Protein AF-A0A969AT00-F1 (afdb_monomer)

pLDDT: mean 73.04, std 20.75, range [24.62, 97.0]

Sequence (231 aa):
MTYHLTIRQVGPICLFNLTWGRGRRLTAELPYLPQLETLYHQWQKAYLSFYRQELRGRVGAAGQVTSPAVDRHSRLVEAEARLLSEFHRWLRDGKLLDIRQVLGQAPQGEAPAILLSCNPLFLARLPWETWELKAGGGHCPMARVANAIREEVPPTPTSRRGKPRVLLVLGDNTGLDFKGDRQAFDALRSFVQIEDVGWEPGKDAPCPQTGDLWGDRRPPGLGHSLFCRTQ

Solvent-accessible surface area (backbone atoms only — not comparable to full-atom values): 14764 Å² total; per-residue (Å²): 108,62,37,38,38,39,37,37,59,60,88,65,30,31,39,38,39,39,37,38,81,94,79,46,72,50,76,33,72,40,76,56,63,73,66,56,58,55,35,48,53,50,24,52,51,32,48,52,58,49,45,64,78,76,72,58,94,64,83,82,86,76,90,78,80,83,68,76,87,65,61,50,65,60,51,27,54,52,30,43,52,53,35,50,54,54,51,52,55,63,68,64,40,75,67,44,47,67,61,34,50,59,67,39,65,51,58,91,90,50,80,42,42,34,40,36,30,36,40,55,68,70,64,59,68,54,75,67,82,74,58,86,41,28,94,85,75,56,86,64,54,66,46,82,43,80,81,65,77,88,67,76,69,71,81,68,82,76,73,92,68,79,62,58,76,48,85,57,84,67,75,80,66,84,90,53,86,57,64,65,58,50,54,60,50,59,73,41,51,88,63,31,47,77,56,88,63,72,91,50,95,94,51,79,73,79,74,78,70,85,74,84,83,58,82,91,75,79,79,87,88,81,84,79,85,90,76,89,86,83,131

Foldseek 3Di:
DEKEWEWEDDPQKIWIWIDDDPGDIDIFIAGHDVVLLVLVVQLVVLVCVVCVPPPDDDDDDDDDDDDDPPPSVVSNVVSVVVNVVVVQVRCPDPRCVVVLQVQQPPDPPDQHEYEYEYPPVSVVPRPCQPHDSHDPDDGRHYDYDYPDDDPPPPPDPPPPDDAAEDEDDDDDPVPDDCVVVVVVVVVCVVRYDYDDFDDDPPDDGPPPDPPPPDDDDDDDDDDDDDDDDDD

Secondary structure (DSSP, 8-state):
-EEEEEEEEETTEEEEEEEETTTEEEEEEEE--THHHHHHHHHHHHHHHHHHHHTS---S-----------HHHHHHHHHHHHHHHHHHHHT-GGGHHHHHHHHTPPTTS-PEEEEEEESTTGGGS-GGG---STT-PPPPEEE-----------------SSPEEEEE----SS---HHHHHHHHTTTTTSEEEEE--BTTBPPPP--TTSSS-S-PPS------S----

Nearest PDB structures (foldseek):
  3bex-assembly2_C  TM=3.587E-01  e=1.547E-02  unclassified
  1saz-assembly1_A  TM=4.727E-01  e=2.252E-01  Thermotoga maritima
  3hrg-assembly1_A  TM=3.789E-01  e=8.063E-01  Bacteroides thetaiotaomicron VPI-5482
  6fdn-assembly1_A  TM=3.564E-01  e=1.260E+00  Homo sapiens
  5gw0-assembly3_E  TM=2.055E-01  e=5.500E-01  Homo sapiens

Radius of gyration: 23.49 Å; Cα contacts (8 Å, |Δi|>4): 223; chains: 1; bounding box: 53×61×59 Å

Structure (mmCIF, N/CA/C/O backbone):
data_AF-A0A969AT00-F1
#
_entry.id   AF-A0A969AT00-F1
#
loop_
_atom_site.group_PDB
_atom_site.id
_atom_site.type_symbol
_atom_site.label_atom_id
_atom_site.label_alt_id
_atom_site.label_comp_id
_atom_site.label_asym_id
_atom_site.label_entity_id
_atom_site.label_seq_id
_atom_site.pdbx_PDB_ins_code
_atom_site.Cartn_x
_atom_site.Cartn_y
_atom_site.Cartn_z
_atom_site.occupancy
_atom_site.B_iso_or_equiv
_atom_site.auth_seq_id
_atom_site.auth_comp_id
_atom_site.auth_asym_id
_atom_site.auth_atom_id
_atom_site.pdbx_PDB_model_num
ATOM 1 N N . MET A 1 1 ? 5.369 4.996 19.570 1.00 74.38 1 MET A N 1
ATOM 2 C CA . MET A 1 1 ? 4.013 4.356 19.554 1.00 74.38 1 MET A CA 1
ATOM 3 C C . MET A 1 1 ? 3.746 3.655 18.214 1.00 74.38 1 MET A C 1
ATOM 5 O O . MET A 1 1 ? 4.178 4.178 17.195 1.00 74.38 1 MET A O 1
ATOM 9 N N . THR A 1 2 ? 3.019 2.527 18.195 1.00 84.25 2 THR A N 1
ATOM 10 C CA . THR A 1 2 ? 2.748 1.728 16.974 1.00 84.25 2 THR A CA 1
ATOM 11 C C . THR A 1 2 ? 1.273 1.785 16.575 1.00 84.25 2 THR A C 1
ATOM 13 O O . THR A 1 2 ? 0.397 1.641 17.431 1.00 84.25 2 THR A O 1
ATOM 16 N N . TYR A 1 3 ? 1.006 1.968 15.281 1.00 89.81 3 TYR A N 1
ATOM 17 C CA . TYR A 1 3 ? -0.340 1.987 14.705 1.00 89.81 3 TYR A CA 1
ATOM 18 C C . TYR A 1 3 ? -0.544 0.758 13.828 1.00 89.81 3 TYR A C 1
ATOM 20 O O . TYR A 1 3 ? 0.303 0.458 12.994 1.00 89.81 3 TYR A O 1
ATOM 28 N N . HIS A 1 4 ? -1.667 0.066 13.976 1.00 92.19 4 HIS A N 1
ATOM 29 C CA . HIS A 1 4 ? -2.026 -1.058 13.118 1.00 92.19 4 HIS A CA 1
ATOM 30 C C . HIS A 1 4 ? -3.144 -0.630 12.181 1.00 92.19 4 HIS A C 1
ATOM 32 O O . HIS A 1 4 ? -4.254 -0.340 12.624 1.00 92.19 4 HIS A O 1
ATOM 38 N N . LEU A 1 5 ? -2.858 -0.598 10.885 1.00 93.50 5 LEU A N 1
ATOM 39 C CA . LEU A 1 5 ? -3.838 -0.284 9.860 1.00 93.50 5 LEU A CA 1
ATOM 40 C C . LEU A 1 5 ? -4.171 -1.548 9.073 1.00 93.50 5 LEU A C 1
ATOM 42 O O . LEU A 1 5 ? -3.322 -2.114 8.390 1.00 93.50 5 LEU A O 1
ATOM 46 N N . THR A 1 6 ? -5.423 -1.979 9.161 1.00 94.50 6 THR A N 1
ATOM 47 C CA . THR A 1 6 ? -5.949 -3.111 8.400 1.00 94.50 6 THR A CA 1
ATOM 48 C C . THR A 1 6 ? -6.903 -2.613 7.327 1.00 94.50 6 THR A C 1
ATOM 50 O O . THR A 1 6 ? -7.858 -1.905 7.634 1.00 94.50 6 THR A O 1
ATOM 53 N N . ILE A 1 7 ? -6.675 -3.017 6.083 1.00 94.75 7 ILE A N 1
ATOM 54 C CA . ILE A 1 7 ? -7.491 -2.641 4.930 1.00 94.75 7 ILE A CA 1
ATOM 55 C C . ILE A 1 7 ? -8.084 -3.909 4.332 1.00 94.75 7 ILE A C 1
ATOM 57 O O . ILE A 1 7 ? -7.355 -4.835 3.968 1.00 94.75 7 ILE A O 1
ATOM 61 N N . ARG A 1 8 ? -9.413 -3.983 4.265 1.00 94.81 8 ARG A N 1
ATOM 62 C CA . ARG A 1 8 ? -10.133 -5.151 3.749 1.00 94.81 8 ARG A CA 1
ATOM 63 C C . ARG A 1 8 ? -11.138 -4.747 2.695 1.00 94.81 8 ARG A C 1
ATOM 65 O O . ARG A 1 8 ? -11.982 -3.901 2.957 1.00 94.81 8 ARG A O 1
ATOM 72 N N . GLN A 1 9 ? -11.096 -5.391 1.542 1.00 93.88 9 GLN A N 1
ATOM 73 C CA . GLN A 1 9 ? -12.152 -5.271 0.552 1.00 93.88 9 GLN A CA 1
ATOM 74 C C . GLN A 1 9 ? -13.289 -6.245 0.879 1.00 93.88 9 GLN A C 1
ATOM 76 O O . GLN A 1 9 ? -13.062 -7.443 1.046 1.00 93.88 9 GLN A O 1
ATOM 81 N N . VAL A 1 10 ? -14.513 -5.730 0.951 1.00 93.25 10 VAL A N 1
ATOM 82 C CA . VAL A 1 10 ? -15.755 -6.488 1.115 1.00 93.25 10 VAL A CA 1
ATOM 83 C C . VAL A 1 10 ? -16.700 -6.051 -0.003 1.00 93.25 10 VAL A C 1
ATOM 85 O O . VAL A 1 10 ? -17.322 -4.992 0.060 1.00 93.25 10 VAL A O 1
ATOM 88 N N . GLY A 1 11 ? -16.751 -6.840 -1.078 1.00 90.94 11 GLY A N 1
ATOM 89 C CA . GLY A 1 11 ? -17.493 -6.482 -2.289 1.00 90.94 11 GLY A CA 1
ATOM 90 C C . GLY A 1 11 ? -16.959 -5.185 -2.927 1.00 90.94 11 GLY A C 1
ATOM 91 O O . GLY A 1 11 ? -15.764 -5.118 -3.234 1.00 90.94 11 GLY A O 1
ATOM 92 N N . PRO A 1 12 ? -17.804 -4.155 -3.136 1.00 93.19 12 PRO A N 1
ATOM 93 C CA . PRO A 1 12 ? -17.394 -2.881 -3.726 1.00 93.19 12 PRO A CA 1
ATOM 94 C C . PRO A 1 12 ? -16.847 -1.875 -2.700 1.00 93.19 12 PRO A C 1
ATOM 96 O O . PRO A 1 12 ? -16.651 -0.713 -3.047 1.00 93.19 12 PRO A O 1
ATOM 99 N N . ILE A 1 13 ? -16.627 -2.273 -1.443 1.00 95.19 13 ILE A N 1
ATOM 100 C CA . ILE A 1 13 ? -16.200 -1.378 -0.359 1.00 95.19 13 ILE A CA 1
ATOM 101 C C . ILE A 1 13 ? -14.840 -1.823 0.182 1.00 95.19 13 ILE A C 1
ATOM 103 O O . ILE A 1 13 ? -14.598 -3.008 0.389 1.00 95.19 13 ILE A O 1
ATOM 107 N N . CYS A 1 14 ? -13.961 -0.866 0.454 1.00 95.88 14 CYS A N 1
ATOM 108 C CA . CYS A 1 14 ? -12.741 -1.024 1.229 1.00 95.88 14 CYS A CA 1
ATOM 109 C C . CYS A 1 14 ? -12.956 -0.489 2.646 1.00 95.88 14 CYS A C 1
ATOM 111 O O . CYS A 1 14 ? -13.157 0.708 2.849 1.00 95.88 14 CYS A O 1
ATOM 113 N N . LEU A 1 15 ? -12.870 -1.383 3.622 1.00 96.38 15 LEU A N 1
ATOM 114 C CA . LEU A 1 15 ? -12.898 -1.083 5.044 1.00 96.38 15 LEU A CA 1
ATOM 115 C C . LEU A 1 15 ? -11.481 -0.800 5.531 1.00 96.38 15 LEU A C 1
ATOM 117 O O . LEU A 1 15 ? -10.609 -1.667 5.464 1.00 96.38 15 LEU A O 1
ATOM 121 N N . PHE A 1 16 ? -11.275 0.393 6.062 1.00 96.31 16 PHE A N 1
ATOM 122 C CA . PHE A 1 16 ? -10.065 0.802 6.755 1.00 96.31 16 PHE A CA 1
ATOM 123 C C . PHE A 1 16 ? -10.325 0.685 8.250 1.00 96.31 16 PHE A C 1
ATOM 125 O O . PHE A 1 16 ? -11.293 1.246 8.752 1.00 96.31 16 PHE A O 1
ATOM 132 N N . ASN A 1 17 ? -9.472 -0.039 8.963 1.00 95.25 17 ASN A N 1
ATOM 133 C CA . ASN A 1 17 ? -9.548 -0.205 10.407 1.00 95.25 17 ASN A CA 1
ATOM 134 C C . ASN A 1 17 ? -8.187 0.127 11.018 1.00 95.25 17 ASN A C 1
ATOM 136 O O . ASN A 1 17 ? -7.219 -0.608 10.826 1.00 95.25 17 ASN A O 1
ATOM 140 N N . LEU A 1 18 ? -8.125 1.249 11.725 1.00 94.19 18 LEU A N 1
ATOM 141 C CA . LEU A 1 18 ? -6.950 1.720 12.437 1.00 94.19 18 LEU A CA 1
ATOM 142 C C . LEU A 1 18 ? -7.098 1.386 13.920 1.00 94.19 18 LEU A C 1
ATOM 144 O O . LEU A 1 18 ? -8.052 1.837 14.547 1.00 94.19 18 LEU A O 1
ATOM 148 N N . THR A 1 19 ? -6.142 0.669 14.503 1.00 92.88 19 THR A N 1
ATOM 149 C CA . THR A 1 19 ? -6.090 0.392 15.945 1.00 92.88 19 THR A CA 1
ATOM 150 C C . THR A 1 19 ? -4.752 0.813 16.543 1.00 92.88 19 THR A C 1
ATOM 152 O O . THR A 1 19 ? -3.699 0.701 15.912 1.00 92.88 19 THR A O 1
ATOM 155 N N . TRP A 1 20 ? -4.786 1.351 17.764 1.00 90.69 20 TRP A N 1
ATOM 156 C CA . TRP A 1 20 ? -3.583 1.763 18.487 1.00 90.69 20 TRP A CA 1
ATOM 157 C C . TRP A 1 20 ? -3.823 1.848 19.999 1.00 90.69 20 TRP A C 1
ATOM 159 O O . TRP A 1 20 ? -4.948 2.023 20.475 1.00 90.69 20 TRP A O 1
ATOM 169 N N . GLY A 1 21 ? -2.740 1.751 20.773 1.00 85.31 21 GLY A N 1
ATOM 170 C CA . GLY A 1 21 ? -2.782 1.867 22.233 1.00 85.31 21 GLY A CA 1
ATOM 171 C C . GLY A 1 21 ? -3.734 0.867 22.909 1.00 85.31 21 GLY A C 1
ATOM 172 O O . GLY A 1 21 ? -3.944 -0.246 22.431 1.00 85.31 21 GLY A O 1
ATOM 173 N N . ARG A 1 22 ? -4.320 1.263 24.050 1.00 81.69 22 ARG A N 1
ATOM 174 C CA . ARG A 1 22 ? -5.259 0.431 24.828 1.00 81.69 22 ARG A CA 1
ATOM 175 C C . ARG A 1 22 ? -6.679 0.509 24.258 1.00 81.69 22 ARG A C 1
ATOM 177 O O . ARG A 1 22 ? -7.544 1.164 24.828 1.00 81.69 22 ARG A O 1
ATOM 184 N N . GLY A 1 23 ? -6.899 -0.139 23.115 1.00 81.44 23 GLY A N 1
ATOM 185 C CA . GLY A 1 23 ? -8.238 -0.363 22.557 1.00 81.44 23 GLY A CA 1
ATOM 186 C C . GLY A 1 23 ? -8.842 0.806 21.775 1.00 81.44 23 GLY A C 1
ATOM 187 O O . GLY A 1 23 ? -10.040 0.784 21.496 1.00 81.44 23 GLY A O 1
ATOM 188 N N . ARG A 1 24 ? -8.049 1.817 21.393 1.00 91.44 24 ARG A N 1
ATOM 189 C CA . ARG A 1 24 ? -8.536 2.866 20.487 1.00 91.44 24 ARG A CA 1
ATOM 190 C C . ARG A 1 24 ? -8.641 2.295 19.079 1.00 91.44 24 ARG A C 1
ATOM 192 O O . ARG A 1 24 ? -7.731 1.600 18.621 1.00 91.44 24 ARG A O 1
ATOM 199 N N . ARG A 1 25 ? -9.755 2.587 18.408 1.00 94.31 25 ARG A N 1
ATOM 200 C CA . ARG A 1 25 ? -10.003 2.168 17.030 1.00 94.31 25 ARG A CA 1
ATOM 201 C C . ARG A 1 25 ? -10.734 3.247 16.242 1.00 94.31 25 ARG A C 1
ATOM 203 O O . ARG A 1 25 ? -11.587 3.929 16.802 1.00 94.31 25 ARG A O 1
ATOM 210 N N . LEU A 1 26 ? -10.435 3.340 14.954 1.00 95.19 26 LEU A N 1
ATOM 211 C CA . LEU A 1 26 ? -11.180 4.126 13.977 1.00 95.19 26 LEU A CA 1
ATOM 212 C C . LEU A 1 26 ? -11.445 3.281 12.745 1.00 95.19 26 LEU A C 1
ATOM 214 O O . LEU A 1 26 ? -10.599 2.488 12.332 1.00 95.19 26 LEU A O 1
ATOM 218 N N . THR A 1 27 ? -12.617 3.471 12.156 1.00 96.00 27 THR A N 1
ATOM 219 C CA . THR A 1 27 ? -13.034 2.753 10.958 1.00 96.00 27 THR A CA 1
ATOM 220 C C . THR A 1 27 ? -13.542 3.724 9.915 1.00 96.00 27 THR A C 1
ATOM 222 O O . THR A 1 27 ? -14.268 4.655 10.252 1.00 96.00 27 THR A O 1
ATOM 225 N N . ALA A 1 28 ? -13.194 3.481 8.659 1.00 96.19 28 ALA A N 1
ATOM 226 C CA . ALA A 1 28 ? -13.687 4.244 7.525 1.00 96.19 28 ALA A CA 1
ATOM 227 C C . ALA A 1 28 ? -13.987 3.311 6.354 1.00 96.19 28 ALA A C 1
ATOM 229 O O . ALA A 1 28 ? -13.350 2.269 6.194 1.00 96.19 28 ALA A O 1
ATOM 230 N N . GLU A 1 29 ? -14.949 3.700 5.525 1.00 96.25 29 GLU A N 1
ATOM 231 C CA . GLU A 1 29 ? -15.401 2.900 4.393 1.00 96.25 29 GLU A CA 1
ATOM 232 C C . GLU A 1 29 ? -15.272 3.702 3.106 1.00 96.25 29 GLU A C 1
ATOM 234 O O . GLU A 1 29 ? -15.900 4.750 2.950 1.00 96.25 29 GLU A O 1
ATOM 239 N N . LEU A 1 30 ? -14.486 3.197 2.162 1.00 95.25 30 LEU A N 1
ATOM 240 C CA . LEU A 1 30 ? -14.339 3.799 0.843 1.00 95.25 30 LEU A CA 1
ATOM 241 C C . LEU A 1 30 ? -14.906 2.894 -0.240 1.00 95.25 30 LEU A C 1
ATOM 243 O O . LEU A 1 30 ? -14.772 1.678 -0.132 1.00 95.25 30 LEU A O 1
ATOM 247 N N . PRO A 1 31 ? -15.477 3.447 -1.320 1.00 94.88 31 PRO A N 1
ATOM 248 C CA . PRO A 1 31 ? -15.716 2.648 -2.509 1.00 94.88 31 PRO A CA 1
ATOM 249 C C . PRO A 1 31 ? -14.375 2.112 -3.031 1.00 94.88 31 PRO A C 1
ATOM 251 O O . PRO A 1 31 ? -13.385 2.844 -3.122 1.00 94.88 31 PRO A O 1
ATOM 254 N N . TYR A 1 32 ? -14.330 0.822 -3.350 1.00 92.75 32 TYR A N 1
ATOM 255 C CA . TYR A 1 32 ? -13.212 0.226 -4.066 1.00 92.75 32 TYR A CA 1
ATOM 256 C C . TYR A 1 32 ? -13.157 0.811 -5.480 1.00 92.75 32 TYR A C 1
ATOM 258 O O . TYR A 1 32 ? -14.198 1.022 -6.102 1.00 92.75 32 TYR A O 1
ATOM 266 N N . LEU A 1 33 ? -11.950 1.060 -5.990 1.00 91.69 33 LEU A N 1
ATOM 267 C CA . LEU A 1 33 ? -11.736 1.622 -7.321 1.00 91.69 33 LEU A CA 1
ATOM 268 C C . LEU A 1 33 ? -11.114 0.555 -8.244 1.00 91.69 33 LEU A C 1
ATOM 270 O O . LEU A 1 33 ? -9.888 0.433 -8.277 1.00 91.69 33 LEU A O 1
ATOM 274 N N . PRO A 1 34 ? -11.913 -0.206 -9.025 1.00 90.38 34 PRO A N 1
ATOM 275 C CA . PRO A 1 34 ? -11.400 -1.266 -9.905 1.00 90.38 34 PRO A CA 1
ATOM 276 C C . PRO A 1 34 ? -10.387 -0.762 -10.939 1.00 90.38 34 PRO A C 1
ATOM 278 O O . PRO A 1 34 ? -9.495 -1.489 -11.373 1.00 90.38 34 PRO A O 1
ATOM 281 N N . GLN A 1 35 ? -10.487 0.516 -11.313 1.00 94.31 35 GLN A N 1
ATOM 282 C CA . GLN A 1 35 ? -9.549 1.155 -12.230 1.00 94.31 35 GLN A CA 1
ATOM 283 C C . GLN A 1 35 ? -8.101 1.123 -11.708 1.00 94.31 35 GLN A C 1
ATOM 285 O O . GLN A 1 35 ? -7.180 1.028 -12.521 1.00 94.31 35 GLN A O 1
ATOM 290 N N . LEU A 1 36 ? -7.881 1.127 -10.384 1.00 94.25 36 LEU A N 1
ATOM 291 C CA . LEU A 1 36 ? -6.534 1.028 -9.808 1.00 94.25 36 LEU A CA 1
ATOM 292 C C . LEU A 1 36 ? -5.836 -0.272 -10.195 1.00 94.25 36 LEU A C 1
ATOM 294 O O . LEU A 1 36 ? -4.632 -0.263 -10.428 1.00 94.25 36 LEU A O 1
ATOM 298 N N . GLU A 1 37 ? -6.569 -1.378 -10.303 1.00 94.19 37 GLU A N 1
ATOM 299 C CA . GLU A 1 37 ? -5.994 -2.660 -10.716 1.00 94.19 37 GLU A CA 1
ATOM 300 C C . GLU A 1 37 ? -5.525 -2.618 -12.167 1.00 94.19 37 GLU A C 1
ATOM 302 O O . GLU A 1 37 ? -4.412 -3.039 -12.489 1.00 94.19 37 GLU A O 1
ATOM 307 N N . THR A 1 38 ? -6.323 -1.996 -13.032 1.00 95.75 38 THR A N 1
ATOM 308 C CA . THR A 1 38 ? -5.954 -1.793 -14.434 1.00 95.75 38 THR A CA 1
ATOM 309 C C . THR A 1 38 ? -4.713 -0.909 -14.561 1.00 95.75 38 THR A C 1
ATOM 311 O O . THR A 1 38 ? -3.775 -1.271 -15.274 1.00 95.75 38 THR A O 1
ATOM 314 N N . LEU A 1 39 ? -4.672 0.220 -13.848 1.00 96.62 39 LEU A N 1
ATOM 315 C CA . LEU A 1 39 ? -3.531 1.140 -13.856 1.00 96.62 39 LEU A CA 1
ATOM 316 C C . LEU A 1 39 ? -2.268 0.482 -13.295 1.00 96.62 39 LEU A C 1
ATOM 318 O O . LEU A 1 39 ? -1.196 0.602 -13.886 1.00 96.62 39 LEU A O 1
ATOM 322 N N . TYR A 1 40 ? -2.401 -0.287 -12.212 1.00 96.31 40 TYR A N 1
ATOM 323 C CA . TYR A 1 40 ? -1.293 -1.040 -11.635 1.00 96.31 40 TYR A CA 1
ATOM 324 C C . TYR A 1 40 ? -0.728 -2.053 -12.632 1.00 96.31 40 TYR A C 1
ATOM 326 O O . TYR A 1 40 ? 0.484 -2.129 -12.821 1.00 96.31 40 TYR A O 1
ATOM 334 N N . HIS A 1 41 ? -1.588 -2.798 -13.330 1.00 95.19 41 HIS A N 1
ATOM 335 C CA . HIS A 1 41 ? -1.141 -3.734 -14.358 1.00 95.19 41 HIS A CA 1
ATOM 336 C C . HIS A 1 41 ? -0.484 -3.044 -15.556 1.00 95.19 41 HIS A C 1
ATOM 338 O O . HIS A 1 41 ? 0.465 -3.589 -16.122 1.00 95.19 41 HIS A O 1
ATOM 344 N N . GLN A 1 42 ? -0.961 -1.865 -15.960 1.00 95.31 42 GLN A N 1
ATOM 345 C CA . GLN A 1 42 ? -0.335 -1.076 -17.025 1.00 95.31 42 GLN A CA 1
ATOM 346 C C . GLN A 1 42 ? 1.064 -0.611 -16.618 1.00 95.31 42 GLN A C 1
ATOM 348 O O . GLN A 1 42 ? 2.019 -0.853 -17.359 1.00 95.31 42 GLN A O 1
ATOM 353 N N . TRP A 1 43 ? 1.198 -0.038 -15.420 1.00 96.38 43 TRP A N 1
ATOM 354 C CA . TRP A 1 43 ? 2.489 0.340 -14.852 1.00 96.38 43 TRP A CA 1
ATOM 355 C C . TRP A 1 43 ? 3.427 -0.865 -14.734 1.00 96.38 43 TRP A C 1
ATOM 357 O O . TRP A 1 43 ? 4.550 -0.822 -15.228 1.00 96.38 43 TRP A O 1
ATOM 367 N N . GLN A 1 44 ? 2.954 -1.990 -14.191 1.00 94.62 44 GLN A N 1
ATOM 368 C CA . GLN A 1 44 ? 3.753 -3.208 -14.041 1.00 94.62 44 GLN A CA 1
ATOM 369 C C . GLN A 1 44 ? 4.262 -3.728 -15.393 1.00 94.62 44 GLN A C 1
ATOM 371 O O . GLN A 1 44 ? 5.417 -4.143 -15.512 1.00 94.62 44 GLN A O 1
ATOM 376 N N . LYS A 1 45 ? 3.417 -3.708 -16.432 1.00 92.69 45 LYS A N 1
ATOM 377 C CA . LYS A 1 45 ? 3.811 -4.088 -17.796 1.00 92.69 45 LYS A CA 1
ATOM 378 C C . LYS A 1 45 ? 4.861 -3.134 -18.356 1.00 92.69 45 LYS A C 1
ATOM 380 O O . LYS A 1 45 ? 5.848 -3.613 -18.914 1.00 92.69 45 LYS A O 1
ATOM 385 N N . ALA A 1 46 ? 4.673 -1.824 -18.193 1.00 91.50 46 ALA A N 1
ATOM 386 C CA . ALA A 1 46 ? 5.636 -0.818 -18.630 1.00 91.50 46 ALA A CA 1
ATOM 387 C C . ALA A 1 46 ? 6.987 -1.009 -17.922 1.00 91.50 46 ALA A C 1
ATOM 389 O O . ALA A 1 46 ? 8.008 -1.145 -18.595 1.00 91.50 46 ALA A O 1
ATOM 390 N N . TYR A 1 47 ? 6.974 -1.170 -16.596 1.00 91.38 47 TYR A N 1
ATOM 391 C CA . TYR A 1 47 ? 8.152 -1.419 -15.765 1.00 91.38 47 TYR A CA 1
ATOM 392 C C . TYR A 1 47 ? 8.911 -2.665 -16.226 1.00 91.38 47 TYR A C 1
ATOM 394 O O . TYR A 1 47 ? 10.092 -2.605 -16.568 1.00 91.38 47 TYR A O 1
ATOM 402 N N . LEU A 1 48 ? 8.220 -3.805 -16.334 1.00 89.31 48 LEU A N 1
ATOM 403 C CA . LEU A 1 48 ? 8.845 -5.041 -16.800 1.00 89.31 48 LEU A CA 1
ATOM 404 C C . LEU A 1 48 ? 9.359 -4.918 -18.235 1.00 89.31 48 LEU A C 1
ATOM 406 O O . LEU A 1 48 ? 10.373 -5.528 -18.554 1.00 89.31 48 LEU A O 1
ATOM 410 N N . SER A 1 49 ? 8.686 -4.166 -19.108 1.00 86.00 49 SER A N 1
ATOM 411 C CA . SER A 1 49 ? 9.137 -3.968 -20.489 1.00 86.00 49 SER A CA 1
ATOM 412 C C . SER A 1 49 ? 10.405 -3.119 -20.588 1.00 86.00 49 SER A C 1
ATOM 414 O O . SER A 1 49 ? 11.261 -3.429 -21.414 1.00 86.00 49 SER A O 1
ATOM 416 N N . PHE A 1 50 ? 10.541 -2.111 -19.723 1.00 83.94 50 PHE A N 1
ATOM 417 C CA . PHE A 1 50 ? 11.712 -1.245 -19.630 1.00 83.94 50 PHE A CA 1
ATOM 418 C C . PHE A 1 50 ? 12.928 -2.048 -19.139 1.00 83.94 50 PHE A C 1
ATOM 420 O O . PHE A 1 50 ? 13.908 -2.212 -19.861 1.00 83.94 50 PHE A O 1
ATOM 427 N N . TYR A 1 51 ? 12.807 -2.703 -17.979 1.00 77.75 51 TYR A N 1
ATOM 428 C CA . TYR A 1 51 ? 13.918 -3.440 -17.362 1.00 77.75 51 TYR A CA 1
ATOM 429 C C . TYR A 1 51 ? 14.236 -4.797 -18.012 1.00 77.75 51 TYR A C 1
ATOM 431 O O . TYR A 1 51 ? 15.321 -5.341 -17.802 1.00 77.75 51 TYR A O 1
ATOM 439 N N . ARG A 1 52 ? 13.327 -5.376 -18.815 1.00 72.12 52 ARG A N 1
ATOM 440 C CA . ARG A 1 52 ? 13.593 -6.638 -19.539 1.00 72.12 52 ARG A CA 1
ATOM 441 C C . ARG A 1 52 ? 14.724 -6.532 -20.554 1.00 72.12 52 ARG A C 1
ATOM 443 O O . ARG A 1 52 ? 15.266 -7.577 -20.902 1.00 72.12 52 ARG A O 1
ATOM 450 N N . GLN A 1 53 ? 15.013 -5.340 -21.068 1.00 61.50 53 GLN A N 1
ATOM 451 C CA . GLN A 1 53 ? 16.017 -5.161 -22.117 1.00 61.50 53 GLN A CA 1
ATOM 452 C C . GLN A 1 53 ? 17.315 -4.535 -21.605 1.00 61.50 53 GLN A C 1
ATOM 454 O O . GLN A 1 53 ? 18.351 -4.803 -22.196 1.00 61.50 53 GLN A O 1
ATOM 459 N N . GLU A 1 54 ? 17.283 -3.777 -20.505 1.00 57.50 54 GLU A N 1
ATOM 460 C CA . GLU A 1 54 ? 18.459 -3.008 -20.072 1.00 57.50 54 GLU A CA 1
ATOM 461 C C . GLU A 1 54 ? 19.249 -3.625 -18.907 1.00 57.50 54 GLU A C 1
ATOM 463 O O . GLU A 1 54 ? 20.446 -3.384 -18.818 1.00 57.50 54 GLU A O 1
ATOM 468 N N . LEU A 1 55 ? 18.639 -4.429 -18.018 1.00 54.47 55 LEU A N 1
ATOM 469 C CA . LEU A 1 55 ? 19.260 -4.719 -16.705 1.00 54.47 55 LEU A CA 1
ATOM 470 C C . LEU A 1 55 ? 19.131 -6.164 -16.188 1.00 54.47 55 LEU A C 1
ATOM 472 O O . LEU A 1 55 ? 19.627 -6.482 -15.108 1.00 54.47 55 LEU A O 1
ATOM 476 N N . ARG A 1 56 ? 18.488 -7.082 -16.923 1.00 53.44 56 ARG A N 1
ATOM 477 C CA . ARG A 1 56 ? 18.488 -8.507 -16.543 1.00 53.44 56 ARG A CA 1
ATOM 478 C C . ARG A 1 56 ? 19.582 -9.247 -17.291 1.00 53.44 56 ARG A C 1
ATOM 480 O O . ARG A 1 56 ? 19.449 -9.446 -18.495 1.00 53.44 56 ARG A O 1
ATOM 487 N N . GLY A 1 57 ? 20.599 -9.703 -16.557 1.00 48.81 57 GLY A N 1
ATOM 488 C CA . GLY A 1 57 ? 21.649 -10.587 -17.060 1.00 48.81 57 GLY A CA 1
ATOM 489 C C . GLY A 1 57 ? 21.055 -11.725 -17.889 1.00 48.81 57 GLY A C 1
ATOM 490 O O . GLY A 1 57 ? 20.424 -12.642 -17.361 1.00 48.81 57 GLY A O 1
ATOM 491 N N . ARG A 1 58 ? 21.209 -11.629 -19.208 1.00 52.09 58 ARG A N 1
ATOM 492 C CA . ARG A 1 58 ? 20.925 -12.704 -20.151 1.00 52.09 58 ARG A CA 1
ATOM 493 C C . ARG A 1 58 ? 22.222 -13.089 -20.834 1.00 52.09 58 ARG A C 1
ATOM 495 O O . ARG A 1 58 ? 23.019 -12.229 -21.198 1.00 52.09 58 ARG A O 1
ATOM 502 N N . VAL A 1 59 ? 22.379 -14.396 -21.016 1.00 46.44 59 VAL A N 1
ATOM 503 C CA . VAL A 1 59 ? 23.387 -14.996 -21.888 1.00 46.44 59 VAL A CA 1
ATOM 504 C C . VAL A 1 59 ? 23.257 -14.360 -23.269 1.00 46.44 59 VAL A C 1
ATOM 506 O O . VAL A 1 59 ? 22.146 -14.220 -23.790 1.00 46.44 59 VAL A O 1
ATOM 509 N N . GLY A 1 60 ? 24.390 -13.913 -23.807 1.00 46.38 60 GLY A N 1
ATOM 510 C CA . GLY A 1 60 ? 24.462 -13.219 -25.081 1.00 46.38 60 GLY A CA 1
ATOM 511 C C . GLY A 1 60 ? 23.802 -14.001 -26.219 1.00 46.38 60 GLY A C 1
ATOM 512 O O . GLY A 1 60 ? 23.895 -15.221 -26.293 1.00 46.38 60 GLY A O 1
ATOM 513 N N . ALA A 1 61 ? 23.184 -13.231 -27.115 1.00 49.53 61 ALA A N 1
ATOM 514 C CA . ALA A 1 61 ? 22.710 -13.606 -28.445 1.00 49.53 61 ALA A CA 1
ATOM 515 C C . ALA A 1 61 ? 21.516 -14.582 -28.540 1.00 49.53 61 ALA A C 1
ATOM 517 O O . ALA A 1 61 ? 21.658 -15.796 -28.621 1.00 49.53 61 ALA A O 1
ATOM 518 N N . ALA A 1 62 ? 20.324 -14.012 -28.736 1.00 40.84 62 ALA A N 1
ATOM 519 C CA . ALA A 1 62 ? 19.349 -14.540 -29.692 1.00 40.84 62 ALA A CA 1
ATOM 520 C C . ALA A 1 62 ? 18.580 -13.350 -30.288 1.00 40.84 62 ALA A C 1
ATOM 522 O O . ALA A 1 62 ? 18.062 -12.517 -29.544 1.00 40.84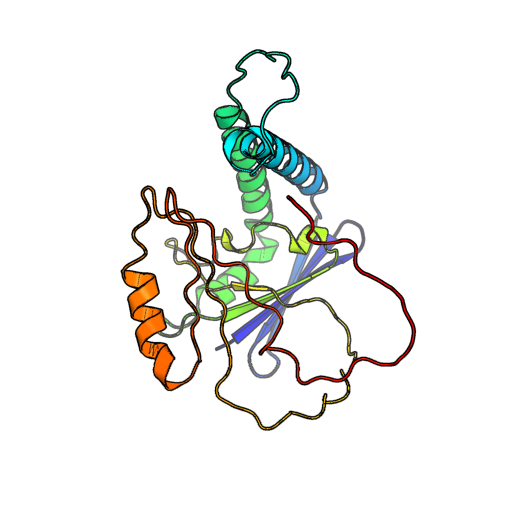 62 ALA A O 1
ATOM 523 N N . GLY A 1 63 ? 18.598 -13.239 -31.620 1.00 46.25 63 GLY A N 1
ATOM 524 C CA . GLY A 1 63 ? 18.279 -12.037 -32.397 1.00 46.25 63 GLY A CA 1
ATOM 525 C C . GLY A 1 63 ? 17.049 -11.257 -31.929 1.00 46.25 63 GLY A C 1
ATOM 526 O O . GLY A 1 63 ? 15.936 -11.779 -31.883 1.00 46.25 63 GLY A O 1
ATOM 527 N N . GLN A 1 64 ? 17.252 -9.977 -31.612 1.00 45.00 64 GLN A N 1
ATOM 528 C CA . GLN A 1 64 ? 16.167 -9.045 -31.337 1.00 45.00 64 GLN A CA 1
ATOM 529 C C . GLN A 1 64 ? 15.758 -8.324 -32.619 1.00 45.00 64 GLN A C 1
ATOM 531 O O . GLN A 1 64 ? 16.529 -7.571 -33.206 1.00 45.00 64 GLN A O 1
ATOM 536 N N . VAL A 1 65 ? 14.500 -8.531 -33.003 1.00 44.44 65 VAL A N 1
ATOM 537 C CA . VAL A 1 65 ? 13.770 -7.654 -33.917 1.00 44.44 65 VAL A CA 1
ATOM 538 C C . VAL A 1 65 ? 13.727 -6.260 -33.287 1.00 44.44 65 VAL A C 1
ATOM 540 O O . VAL A 1 65 ? 13.194 -6.076 -32.188 1.00 44.44 65 VAL A O 1
ATOM 543 N N . THR A 1 66 ? 14.311 -5.282 -33.975 1.00 44.78 66 THR A N 1
ATOM 544 C CA . THR A 1 66 ? 14.278 -3.856 -33.645 1.00 44.78 66 THR A CA 1
ATOM 545 C C . THR A 1 66 ? 12.842 -3.340 -33.739 1.00 44.78 66 THR A C 1
ATOM 547 O O . THR A 1 66 ? 12.390 -2.835 -34.761 1.00 44.78 66 THR A O 1
ATOM 550 N N . SER A 1 67 ? 12.089 -3.479 -32.648 1.00 47.66 67 SER A N 1
ATOM 551 C CA . SER A 1 67 ? 10.868 -2.696 -32.444 1.00 47.66 67 SER A CA 1
ATOM 552 C C . SER A 1 67 ? 11.265 -1.217 -32.386 1.00 47.66 67 SER A C 1
ATOM 554 O O . SER A 1 67 ? 12.252 -0.913 -31.709 1.00 47.66 67 SER A O 1
ATOM 556 N N . PRO A 1 68 ? 10.525 -0.295 -33.035 1.00 49.91 68 PRO A N 1
ATOM 557 C CA . PRO A 1 68 ? 10.870 1.121 -33.024 1.00 49.91 68 PRO A CA 1
ATOM 558 C C . PRO A 1 68 ? 11.025 1.611 -31.586 1.00 49.91 68 PRO A C 1
ATOM 560 O O . PRO A 1 68 ? 10.304 1.151 -30.690 1.00 49.91 68 PRO A O 1
ATOM 563 N N . ALA A 1 69 ? 11.980 2.523 -31.397 1.00 53.62 69 ALA A N 1
ATOM 564 C CA . ALA A 1 69 ? 12.298 3.222 -30.158 1.00 53.62 69 ALA A CA 1
ATOM 565 C C . ALA A 1 69 ? 11.143 4.145 -29.744 1.00 53.62 69 ALA A C 1
ATOM 567 O O . ALA A 1 69 ? 11.270 5.358 -29.641 1.00 53.62 69 ALA A O 1
ATOM 568 N N . VAL A 1 70 ? 9.967 3.563 -29.539 1.00 57.38 70 VAL A N 1
ATOM 569 C CA . VAL A 1 70 ? 8.957 4.158 -28.691 1.00 57.38 70 VAL A CA 1
ATOM 570 C C . VAL A 1 70 ? 9.653 4.433 -27.370 1.00 57.38 70 VAL A C 1
ATOM 572 O O . VAL A 1 70 ? 10.224 3.514 -26.787 1.00 57.38 70 VAL A O 1
ATOM 575 N N . ASP A 1 71 ? 9.584 5.676 -26.923 1.00 78.69 71 ASP A N 1
ATOM 576 C CA . ASP A 1 71 ? 10.113 6.137 -25.652 1.00 78.69 71 ASP A CA 1
ATOM 577 C C . ASP A 1 71 ? 9.487 5.354 -24.480 1.00 78.69 71 ASP A C 1
ATOM 579 O O . ASP A 1 71 ? 8.435 5.690 -23.926 1.00 78.69 71 ASP A O 1
ATOM 583 N N . ARG A 1 72 ? 10.098 4.208 -24.163 1.00 79.81 72 ARG A N 1
ATOM 584 C CA . ARG A 1 72 ? 9.639 3.285 -23.119 1.00 79.81 72 ARG A CA 1
ATOM 585 C C . ARG A 1 72 ? 9.762 3.920 -21.746 1.00 79.81 72 ARG A C 1
ATOM 587 O O . ARG A 1 72 ? 8.958 3.598 -20.876 1.00 79.81 72 ARG A O 1
ATOM 594 N N . HIS A 1 73 ? 10.743 4.806 -21.584 1.00 84.62 73 HIS A N 1
ATOM 595 C CA . HIS A 1 73 ? 10.920 5.587 -20.377 1.00 84.62 73 HIS A CA 1
ATOM 596 C C . HIS A 1 73 ? 9.729 6.527 -20.182 1.00 84.62 73 HIS A C 1
ATOM 598 O O . HIS A 1 73 ? 9.059 6.430 -19.158 1.00 84.62 73 HIS A O 1
ATOM 604 N N . SER A 1 74 ? 9.363 7.319 -21.196 1.00 87.12 74 SER A N 1
ATOM 605 C CA . SER A 1 74 ? 8.163 8.166 -21.117 1.00 87.12 74 SER A CA 1
ATOM 606 C C . SER A 1 74 ? 6.894 7.364 -20.842 1.00 87.12 74 SER A C 1
ATOM 608 O O . SER A 1 74 ? 6.092 7.764 -20.004 1.00 87.12 74 SER A O 1
ATOM 610 N N . ARG A 1 75 ? 6.724 6.187 -21.462 1.00 89.31 75 ARG A N 1
ATOM 611 C CA . ARG A 1 75 ? 5.578 5.307 -21.162 1.00 89.31 75 ARG A CA 1
ATOM 612 C C . ARG A 1 75 ? 5.566 4.796 -19.720 1.00 89.31 75 ARG A C 1
ATOM 614 O O . ARG A 1 75 ? 4.488 4.642 -19.149 1.00 89.31 75 ARG A O 1
ATOM 621 N N . LEU A 1 76 ? 6.731 4.491 -19.145 1.00 92.00 76 LEU A N 1
ATOM 622 C CA . LEU A 1 76 ? 6.851 4.081 -17.746 1.00 92.00 76 LEU A CA 1
ATOM 623 C C . LEU A 1 76 ? 6.469 5.232 -16.810 1.00 92.00 76 LEU A C 1
ATOM 625 O O . LEU A 1 76 ? 5.600 5.045 -15.960 1.00 92.00 76 LEU A O 1
ATOM 629 N N . VAL A 1 77 ? 7.056 6.413 -17.023 1.00 92.81 77 VAL A N 1
ATOM 630 C CA . VAL A 1 77 ? 6.790 7.624 -16.231 1.00 92.81 77 VAL A CA 1
ATOM 631 C C . VAL A 1 77 ? 5.312 8.017 -16.308 1.00 92.81 77 VAL A C 1
ATOM 633 O O . VAL A 1 77 ? 4.684 8.301 -15.291 1.00 92.81 77 VAL A O 1
ATOM 636 N N . GLU A 1 78 ? 4.713 7.972 -17.498 1.00 94.94 78 GLU A N 1
ATOM 637 C CA . GLU A 1 78 ? 3.291 8.266 -17.697 1.00 94.94 78 GLU A CA 1
ATOM 638 C C . GLU A 1 78 ? 2.384 7.265 -16.963 1.00 94.94 78 GLU A C 1
ATOM 640 O O . GLU A 1 78 ? 1.418 7.662 -16.304 1.00 94.94 78 GLU A O 1
ATOM 645 N N . ALA A 1 79 ? 2.681 5.963 -17.054 1.00 95.25 79 ALA A N 1
ATOM 646 C CA . ALA A 1 79 ? 1.898 4.930 -16.380 1.00 95.25 79 ALA A CA 1
ATOM 647 C C . ALA A 1 79 ? 2.000 5.038 -14.848 1.00 95.25 79 ALA A C 1
ATOM 649 O O . ALA A 1 79 ? 1.000 4.859 -14.151 1.00 95.25 79 ALA A O 1
ATOM 650 N N . GLU A 1 80 ? 3.187 5.365 -14.332 1.00 95.75 80 GLU A N 1
ATOM 651 C CA . GLU A 1 80 ? 3.424 5.622 -12.911 1.00 95.75 80 GLU A CA 1
ATOM 652 C C . GLU A 1 80 ? 2.643 6.844 -12.420 1.00 95.75 80 GLU A C 1
ATOM 654 O O . GLU A 1 80 ? 1.881 6.738 -11.458 1.00 95.75 80 GLU A O 1
ATOM 659 N N . ALA A 1 81 ? 2.757 7.979 -13.116 1.00 96.06 81 ALA A N 1
ATOM 660 C CA . ALA A 1 81 ? 2.058 9.209 -12.754 1.00 96.06 81 ALA A CA 1
ATOM 661 C C . ALA A 1 81 ? 0.534 9.012 -12.723 1.00 96.06 81 ALA A C 1
ATOM 663 O O . ALA A 1 81 ? -0.143 9.453 -11.790 1.00 96.06 81 ALA A O 1
ATOM 664 N N . ARG A 1 82 ? -0.019 8.287 -13.705 1.00 96.69 82 ARG A N 1
ATOM 665 C CA . ARG A 1 82 ? -1.449 7.941 -13.737 1.00 96.69 82 ARG A CA 1
ATOM 666 C C . ARG A 1 82 ? -1.860 7.082 -12.547 1.00 96.69 82 ARG A C 1
ATOM 668 O O . ARG A 1 82 ? -2.840 7.413 -11.886 1.00 96.69 82 ARG A O 1
ATOM 675 N N . LEU A 1 83 ? -1.112 6.021 -12.243 1.00 97.00 83 LEU A N 1
ATOM 676 C CA . LEU A 1 83 ? -1.394 5.161 -11.092 1.00 97.00 83 LEU A CA 1
ATOM 677 C C . LEU A 1 83 ? -1.359 5.950 -9.777 1.00 97.00 83 LEU A C 1
ATOM 679 O O . LEU A 1 83 ? -2.297 5.857 -8.986 1.00 97.00 83 LEU A O 1
ATOM 683 N N . LEU A 1 84 ? -0.294 6.723 -9.549 1.00 95.81 84 LEU A N 1
ATOM 684 C CA . LEU A 1 84 ? -0.105 7.477 -8.311 1.00 95.81 84 LEU A CA 1
ATOM 685 C C . LEU A 1 84 ? -1.165 8.562 -8.138 1.00 95.81 84 LEU A C 1
ATOM 687 O O . LEU A 1 84 ? -1.740 8.672 -7.060 1.00 95.81 84 LEU A O 1
ATOM 691 N N . SER A 1 85 ? -1.487 9.309 -9.197 1.00 95.38 85 SER A N 1
ATOM 692 C CA . SER A 1 85 ? -2.512 10.358 -9.130 1.00 95.38 85 SER A CA 1
ATOM 693 C C . SER A 1 85 ? -3.885 9.808 -8.731 1.00 95.38 85 SER A C 1
ATOM 695 O O . SER A 1 85 ? -4.541 10.360 -7.847 1.00 95.38 85 SER A O 1
ATOM 697 N N . GLU A 1 86 ? -4.294 8.680 -9.315 1.00 96.25 86 GLU A N 1
ATOM 698 C CA . GLU A 1 86 ? -5.559 8.019 -8.997 1.00 96.25 86 GLU A CA 1
ATOM 699 C C . GLU A 1 86 ? -5.554 7.405 -7.598 1.00 96.25 86 GLU A C 1
ATOM 701 O O . GLU A 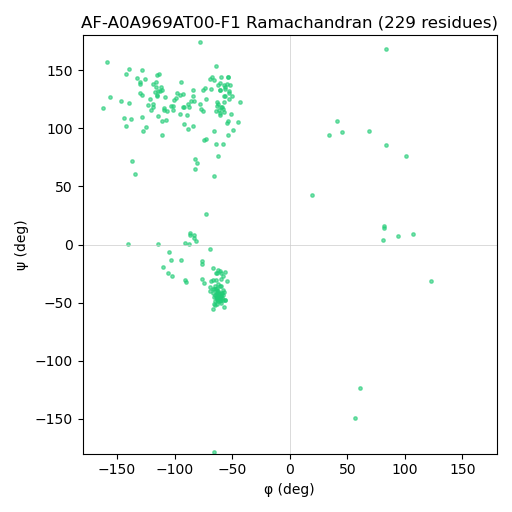1 86 ? -6.525 7.533 -6.848 1.00 96.25 86 GLU A O 1
ATOM 706 N N . PHE A 1 87 ? -4.437 6.796 -7.205 1.00 95.88 87 PHE A N 1
ATOM 707 C CA . PHE A 1 87 ? -4.264 6.242 -5.868 1.00 95.88 87 PHE A CA 1
ATOM 708 C C . PHE A 1 87 ? -4.321 7.331 -4.789 1.00 95.88 87 PHE A C 1
ATOM 710 O O . PHE A 1 87 ? -5.049 7.199 -3.806 1.00 95.88 87 PHE A O 1
ATOM 717 N N . HIS A 1 88 ? -3.620 8.449 -4.984 1.00 94.44 88 HIS A N 1
ATOM 718 C CA . HIS A 1 88 ? -3.640 9.583 -4.060 1.00 94.44 88 HIS A CA 1
ATOM 719 C C . HIS A 1 88 ? -5.002 10.261 -4.018 1.00 94.44 88 HIS A C 1
ATOM 721 O O . HIS A 1 88 ? -5.458 10.631 -2.938 1.00 94.44 88 HIS A O 1
ATOM 727 N N . ARG A 1 89 ? -5.684 10.389 -5.161 1.00 94.06 89 ARG A N 1
ATOM 728 C CA . ARG A 1 89 ? -7.058 10.898 -5.215 1.00 94.06 89 ARG A CA 1
ATOM 729 C C . ARG A 1 89 ? -7.997 10.041 -4.372 1.00 94.06 89 ARG A C 1
ATOM 731 O O . ARG A 1 89 ? -8.748 10.590 -3.572 1.00 94.06 89 ARG A O 1
ATOM 738 N N . TRP A 1 90 ? -7.908 8.718 -4.497 1.00 94.75 90 TRP A N 1
ATOM 739 C CA . TRP A 1 90 ? -8.691 7.776 -3.695 1.00 94.75 90 TRP A CA 1
ATOM 740 C C . TRP A 1 90 ? -8.402 7.903 -2.190 1.00 94.75 90 TRP A C 1
ATOM 742 O O . TRP A 1 90 ? -9.324 7.931 -1.380 1.00 94.75 90 TRP A O 1
ATOM 752 N N . LEU A 1 91 ? -7.134 8.071 -1.804 1.00 93.38 91 LEU A N 1
ATOM 753 C CA . LEU A 1 91 ? -6.731 8.225 -0.400 1.00 93.38 91 LEU A CA 1
ATOM 754 C C . LEU A 1 91 ? -7.010 9.611 0.207 1.00 93.38 91 LEU A C 1
ATOM 756 O O . LEU A 1 91 ? -6.937 9.778 1.428 1.00 93.38 91 LEU A O 1
ATOM 760 N N . ARG A 1 92 ? -7.302 10.615 -0.625 1.00 91.88 92 ARG A N 1
ATOM 761 C CA . ARG A 1 92 ? -7.683 11.972 -0.201 1.00 91.88 92 ARG A CA 1
ATOM 762 C C . ARG A 1 92 ? -9.186 12.127 0.038 1.00 91.88 92 ARG A C 1
ATOM 764 O O . ARG A 1 92 ? -9.607 13.221 0.408 1.00 91.88 92 ARG A O 1
ATOM 771 N N . ASP A 1 93 ? -9.970 11.066 -0.136 1.00 93.50 93 ASP A N 1
ATOM 772 C CA . ASP A 1 93 ? -11.398 11.068 0.175 1.00 93.50 93 ASP A CA 1
ATOM 773 C C . ASP A 1 93 ? -11.651 11.501 1.633 1.00 93.50 93 ASP A C 1
ATOM 775 O O . ASP A 1 93 ? -10.937 11.108 2.564 1.00 93.50 93 ASP A O 1
ATOM 779 N N . GLY A 1 94 ? -12.675 12.335 1.828 1.00 92.00 94 GLY A N 1
ATOM 780 C CA . GLY A 1 94 ? -13.008 12.922 3.124 1.00 92.00 94 GLY A CA 1
ATOM 781 C C . GLY A 1 94 ? -13.329 11.888 4.204 1.00 92.00 94 GLY A C 1
ATOM 782 O O . GLY A 1 94 ? -13.097 12.154 5.381 1.00 92.00 94 GLY A O 1
ATOM 783 N N . LYS A 1 95 ? -13.772 10.681 3.835 1.00 93.88 95 LYS A N 1
ATOM 784 C CA . LYS A 1 95 ? -14.050 9.604 4.798 1.00 93.88 95 LYS A CA 1
ATOM 785 C C . LYS A 1 95 ? -12.795 9.089 5.507 1.00 93.88 95 LYS A C 1
ATOM 787 O O . LYS A 1 95 ? -12.907 8.489 6.571 1.00 93.88 95 LYS A O 1
ATOM 792 N N . LEU A 1 96 ? -11.603 9.320 4.949 1.00 93.62 96 LEU A N 1
ATOM 793 C CA . LEU A 1 96 ? -10.330 8.972 5.589 1.00 93.62 96 LEU A CA 1
ATOM 794 C C . LEU A 1 96 ? -9.750 10.101 6.447 1.00 93.62 96 LEU A C 1
ATOM 796 O O . LEU A 1 96 ? -8.666 9.924 7.007 1.00 93.62 96 LEU A O 1
ATOM 800 N N . LEU A 1 97 ? -10.425 11.251 6.562 1.00 91.69 97 LEU A N 1
ATOM 801 C CA . LEU A 1 97 ? -9.883 12.424 7.249 1.00 91.69 97 LEU A CA 1
ATOM 802 C C . LEU A 1 97 ? -9.467 12.111 8.692 1.00 91.69 97 LEU A C 1
ATOM 804 O O . LEU A 1 97 ? -8.334 12.408 9.064 1.00 91.69 97 LEU A O 1
ATOM 808 N N . ASP A 1 98 ? -10.326 11.447 9.465 1.00 92.00 98 ASP A N 1
ATOM 809 C CA . ASP A 1 98 ? -10.058 11.131 10.875 1.00 92.00 98 ASP A CA 1
ATOM 810 C C . ASP A 1 98 ? -8.847 10.200 11.035 1.00 92.00 98 ASP A C 1
ATOM 812 O O . ASP A 1 98 ? -7.969 10.429 11.870 1.00 92.00 98 ASP A O 1
ATOM 816 N N . ILE A 1 99 ? -8.753 9.172 10.182 1.00 91.94 99 ILE A N 1
ATOM 817 C CA . ILE A 1 99 ? -7.609 8.248 10.148 1.00 91.94 99 ILE A CA 1
ATOM 818 C C . ILE A 1 99 ? -6.324 9.019 9.826 1.00 91.94 99 ILE A C 1
ATOM 820 O O . ILE A 1 99 ? -5.309 8.838 10.502 1.00 91.94 99 ILE A O 1
ATOM 824 N N . ARG A 1 100 ? -6.362 9.906 8.824 1.00 90.38 100 ARG A N 1
ATOM 825 C CA . ARG A 1 100 ? -5.207 10.724 8.427 1.00 90.38 100 ARG A CA 1
ATOM 826 C C . ARG A 1 100 ? -4.776 11.672 9.539 1.00 90.38 100 ARG A C 1
ATOM 828 O O . ARG A 1 100 ? -3.582 11.791 9.785 1.00 90.38 100 ARG A O 1
ATOM 835 N N . GLN A 1 101 ? -5.717 12.305 10.236 1.00 88.44 101 GLN A N 1
ATOM 836 C CA . GLN A 1 101 ? -5.409 13.192 11.356 1.00 88.44 101 GLN A CA 1
ATOM 837 C C . GLN A 1 101 ? -4.713 12.442 12.493 1.00 88.44 101 GLN A C 1
ATOM 839 O O . GLN A 1 101 ? -3.670 12.894 12.959 1.00 88.44 101 GLN A O 1
ATOM 844 N N . VAL A 1 102 ? -5.222 11.271 12.889 1.00 88.81 102 VAL A N 1
ATOM 845 C CA . VAL A 1 102 ? -4.594 10.458 13.944 1.00 88.81 102 VAL A CA 1
ATOM 846 C C . VAL A 1 102 ? -3.181 10.028 13.557 1.00 88.81 102 VAL A C 1
ATOM 848 O O . VAL A 1 102 ? -2.255 10.154 14.357 1.00 88.81 102 VAL A O 1
ATOM 851 N N . LEU A 1 103 ? -2.991 9.557 12.323 1.00 86.25 103 LEU A N 1
ATOM 852 C CA . LEU A 1 103 ? -1.674 9.147 11.834 1.00 86.25 103 LEU A CA 1
ATOM 853 C C . LEU A 1 103 ? -0.714 10.339 11.663 1.00 86.25 103 LEU A C 1
ATOM 855 O O . LEU A 1 103 ? 0.495 10.195 11.857 1.00 86.25 103 LEU A O 1
ATOM 859 N N . GLY A 1 104 ? -1.241 11.518 11.328 1.00 82.12 104 GLY A N 1
ATOM 860 C CA . GLY A 1 104 ? -0.480 12.753 11.159 1.00 82.12 104 GLY A CA 1
ATOM 861 C C . GLY A 1 104 ? -0.048 13.411 12.474 1.00 82.12 104 GLY A C 1
ATOM 862 O O . GLY A 1 104 ? 1.009 14.036 12.513 1.00 82.12 104 GLY A O 1
ATOM 863 N N . GLN A 1 105 ? -0.819 13.238 13.554 1.00 78.50 105 GLN A N 1
ATOM 864 C CA . GLN A 1 105 ? -0.584 13.838 14.878 1.00 78.50 105 GLN A CA 1
ATOM 865 C C . GLN A 1 105 ? 0.405 13.067 15.765 1.00 78.50 105 GLN A C 1
ATOM 867 O O . GLN A 1 105 ? 0.582 13.406 16.937 1.00 78.50 105 GLN A O 1
ATOM 872 N N . ALA A 1 106 ? 1.049 12.018 15.253 1.00 66.88 106 ALA A N 1
ATOM 873 C CA . ALA A 1 106 ? 2.022 11.278 16.044 1.00 66.88 106 ALA A CA 1
ATOM 874 C C . ALA A 1 106 ? 3.153 12.197 16.556 1.00 66.88 106 ALA A C 1
ATOM 876 O O . ALA A 1 106 ? 3.644 13.037 15.792 1.00 66.88 106 ALA A O 1
ATOM 877 N N . PRO A 1 107 ? 3.567 12.042 17.828 1.00 61.12 107 PRO A N 1
ATOM 878 C CA . PRO A 1 107 ? 4.469 12.971 18.498 1.00 61.12 107 PRO A CA 1
ATOM 879 C C . PRO A 1 107 ? 5.776 13.147 17.722 1.00 61.12 107 PRO A C 1
ATOM 881 O O . PRO A 1 107 ? 6.395 12.178 17.279 1.00 61.12 107 PRO A O 1
ATOM 884 N N . GLN A 1 108 ? 6.200 14.400 17.556 1.00 51.09 108 GLN A N 1
ATOM 885 C CA . GLN A 1 108 ? 7.494 14.715 16.959 1.00 51.09 108 GLN A CA 1
ATOM 886 C C . GLN A 1 108 ? 8.613 14.161 17.854 1.00 51.09 108 GLN A C 1
ATOM 888 O O . GLN A 1 108 ? 8.667 14.475 19.038 1.00 51.09 108 GLN A O 1
ATOM 893 N N . GLY A 1 109 ? 9.473 13.304 17.297 1.00 53.31 109 GLY A N 1
ATOM 894 C CA . GLY A 1 109 ? 10.597 12.673 18.004 1.00 53.31 109 GLY A CA 1
ATOM 895 C C . GLY A 1 109 ? 10.569 11.142 17.969 1.00 53.31 109 GLY A C 1
ATOM 896 O O . GLY A 1 109 ? 11.621 10.522 17.862 1.00 53.31 109 GLY A O 1
ATOM 897 N N . GLU A 1 110 ? 9.382 10.529 17.934 1.00 57.81 110 GLU A N 1
ATOM 898 C CA . GLU A 1 110 ? 9.213 9.098 17.662 1.00 57.81 110 GLU A CA 1
ATOM 899 C C . GLU A 1 110 ? 8.463 8.937 16.345 1.00 57.81 110 GLU A C 1
ATOM 901 O O . GLU A 1 110 ? 7.277 9.251 16.253 1.00 57.81 110 GLU A O 1
ATOM 906 N N . ALA A 1 111 ? 9.136 8.447 15.305 1.00 58.12 111 ALA A N 1
ATOM 907 C CA . ALA A 1 111 ? 8.451 8.152 14.058 1.00 58.12 111 ALA A CA 1
ATOM 908 C C . ALA A 1 111 ? 7.429 7.024 14.317 1.00 58.12 111 ALA A C 1
ATOM 910 O O . ALA A 1 111 ? 7.829 5.914 14.680 1.00 58.12 111 ALA A O 1
ATOM 911 N N . PRO A 1 112 ? 6.115 7.280 14.193 1.00 65.81 112 PRO A N 1
ATOM 912 C CA . PRO A 1 112 ? 5.122 6.233 14.382 1.00 65.81 112 PRO A CA 1
ATOM 913 C C . PRO A 1 112 ? 5.323 5.153 13.320 1.00 65.81 112 PRO A C 1
ATOM 915 O O . PRO A 1 112 ? 5.223 5.425 12.128 1.00 65.81 112 PRO A O 1
ATOM 918 N N . ALA A 1 113 ? 5.599 3.924 13.741 1.00 79.81 113 ALA A N 1
ATOM 919 C CA . ALA A 1 113 ? 5.622 2.801 12.817 1.00 79.81 113 ALA A CA 1
ATOM 920 C C . ALA A 1 113 ? 4.174 2.402 12.504 1.00 79.81 113 ALA A C 1
ATOM 922 O O . ALA A 1 113 ? 3.427 1.999 13.405 1.00 79.81 113 ALA A O 1
ATOM 923 N N . ILE A 1 114 ? 3.768 2.534 11.240 1.00 88.44 114 ILE A N 1
ATOM 924 C CA . ILE A 1 114 ? 2.488 2.011 10.756 1.00 88.44 114 ILE A CA 1
ATOM 925 C C . ILE A 1 114 ? 2.706 0.569 10.320 1.00 88.44 114 ILE A C 1
ATOM 927 O O . ILE A 1 114 ? 3.459 0.300 9.389 1.00 88.44 114 ILE A O 1
ATOM 931 N N . LEU A 1 115 ? 2.015 -0.356 10.972 1.00 91.19 115 LEU A N 1
ATOM 932 C CA . LEU A 1 115 ? 1.932 -1.752 10.577 1.00 91.19 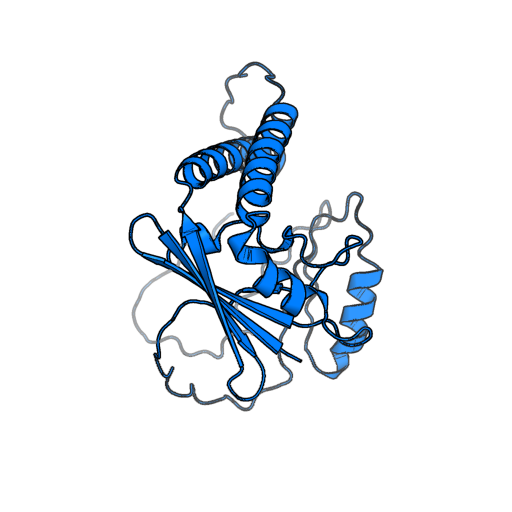115 LEU A CA 1
ATOM 933 C C . LEU A 1 115 ? 0.717 -1.927 9.670 1.00 91.19 115 LEU A C 1
ATOM 935 O O . LEU A 1 115 ? -0.425 -1.918 10.133 1.00 91.19 115 LEU A O 1
ATOM 939 N N . LEU A 1 116 ? 0.974 -2.050 8.371 1.00 92.31 116 LEU A N 1
ATOM 940 C CA . LEU A 1 116 ? -0.045 -2.168 7.338 1.00 92.31 116 LEU A CA 1
ATOM 941 C C . LEU A 1 116 ? -0.359 -3.633 7.040 1.00 92.31 116 LEU A C 1
A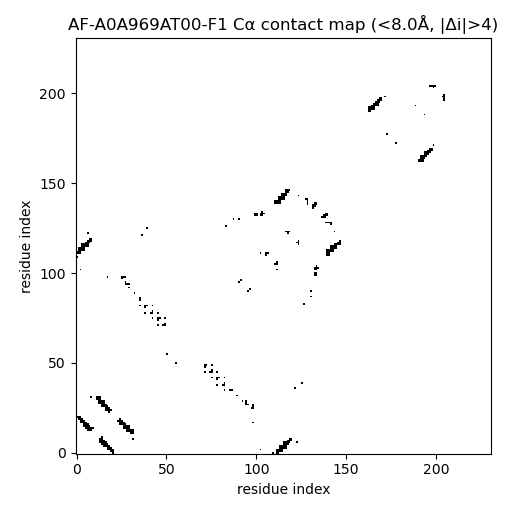TOM 943 O O . LEU A 1 116 ? 0.535 -4.409 6.713 1.00 92.31 116 LEU A O 1
ATOM 947 N N . SER A 1 117 ? -1.639 -3.982 7.045 1.00 93.19 117 SER A N 1
ATOM 948 C CA . SER A 1 117 ? -2.140 -5.280 6.607 1.00 93.19 117 SER A CA 1
ATOM 949 C C . SER A 1 117 ? -3.290 -5.106 5.612 1.00 93.19 117 SER A C 1
ATOM 951 O O . SER A 1 117 ? -4.238 -4.375 5.882 1.00 93.19 117 SER A O 1
ATOM 953 N N . CYS A 1 118 ? -3.234 -5.787 4.464 1.00 92.50 118 CYS A N 1
ATOM 954 C CA . CYS A 1 118 ? -4.187 -5.605 3.360 1.00 92.50 118 CYS A CA 1
ATOM 955 C C . CYS A 1 118 ? -4.764 -6.939 2.861 1.00 92.50 118 CYS A C 1
ATOM 957 O O . CYS A 1 118 ? -4.034 -7.922 2.726 1.00 92.50 118 CYS A O 1
ATOM 959 N N . ASN A 1 119 ? -6.068 -6.988 2.584 1.00 91.19 119 ASN A N 1
ATOM 960 C CA . ASN A 1 119 ? -6.763 -8.127 1.972 1.00 91.19 119 ASN A CA 1
ATOM 961 C C . ASN A 1 119 ? -7.786 -7.591 0.953 1.00 91.19 119 ASN A C 1
ATOM 963 O O . ASN A 1 119 ? -8.649 -6.818 1.367 1.00 91.19 119 ASN A O 1
ATOM 967 N N . PRO A 1 120 ? -7.737 -7.952 -0.342 1.00 90.69 120 PRO A N 1
ATOM 968 C CA . PRO A 1 120 ? -6.904 -8.973 -0.993 1.00 90.69 120 PRO A CA 1
ATOM 969 C C . PRO A 1 120 ? -5.452 -8.549 -1.245 1.00 90.69 120 PRO A C 1
ATOM 971 O O . PRO A 1 120 ? -5.070 -7.395 -1.051 1.00 90.69 120 PRO A O 1
ATOM 974 N N . LEU A 1 121 ? -4.639 -9.501 -1.722 1.00 89.06 121 LEU A N 1
ATOM 975 C CA . LEU A 1 121 ? -3.215 -9.309 -2.033 1.00 89.06 121 LEU A CA 1
ATOM 976 C C . LEU A 1 121 ? -2.962 -8.137 -2.992 1.00 89.06 121 LEU A C 1
ATOM 978 O O . LEU A 1 121 ? -1.931 -7.482 -2.886 1.00 89.06 121 LEU A O 1
ATOM 982 N N . PHE A 1 122 ? -3.891 -7.850 -3.908 1.00 91.44 122 PHE A N 1
ATOM 983 C CA . PHE A 1 122 ? -3.785 -6.695 -4.798 1.00 91.44 122 PHE A CA 1
ATOM 984 C C . PHE A 1 122 ? -3.639 -5.378 -4.018 1.00 91.44 122 PHE A C 1
ATOM 986 O O . PHE A 1 122 ? -2.710 -4.615 -4.278 1.00 91.44 122 PHE A O 1
ATOM 993 N N . LEU A 1 123 ? -4.474 -5.148 -2.996 1.00 92.69 123 LEU A N 1
ATOM 994 C CA . LEU A 1 123 ? -4.346 -3.970 -2.134 1.00 92.69 123 LEU A CA 1
ATOM 995 C C . LEU A 1 123 ? -2.981 -3.946 -1.445 1.00 92.69 123 LEU A C 1
ATOM 997 O O . LEU A 1 123 ? -2.375 -2.890 -1.318 1.00 92.69 123 LEU A O 1
ATOM 1001 N N . ALA A 1 124 ? -2.450 -5.110 -1.067 1.00 91.44 124 ALA A N 1
ATOM 1002 C CA . ALA A 1 124 ? -1.120 -5.235 -0.480 1.00 91.44 124 ALA A CA 1
ATOM 1003 C C . ALA A 1 124 ? 0.035 -4.955 -1.461 1.00 91.44 124 ALA A C 1
ATOM 1005 O O . ALA A 1 124 ? 1.182 -4.983 -1.029 1.00 91.44 124 ALA A O 1
ATOM 1006 N N . ARG A 1 125 ? -0.222 -4.702 -2.752 1.00 92.12 125 ARG A N 1
ATOM 1007 C CA . ARG A 1 125 ? 0.791 -4.332 -3.761 1.00 92.12 125 ARG A CA 1
ATOM 1008 C C . ARG A 1 125 ? 0.805 -2.844 -4.104 1.00 92.12 125 ARG A C 1
ATOM 1010 O O . ARG A 1 125 ? 1.753 -2.391 -4.738 1.00 92.12 125 ARG A O 1
ATOM 1017 N N . LEU A 1 126 ? -0.218 -2.096 -3.694 1.00 93.56 126 LEU A N 1
ATO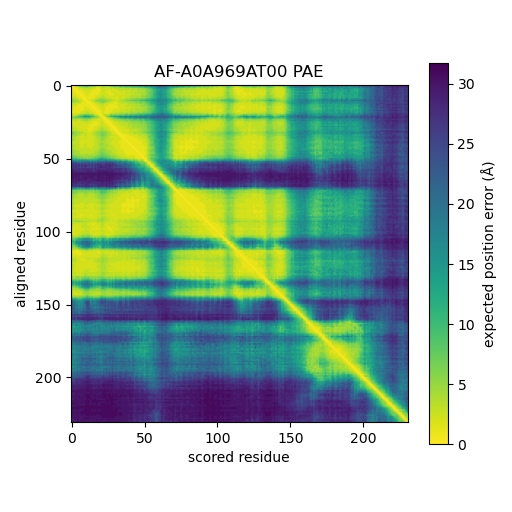M 1018 C CA . LEU A 1 126 ? -0.293 -0.653 -3.929 1.00 93.56 126 LEU A CA 1
ATOM 1019 C C . LEU A 1 126 ? 0.835 0.090 -3.186 1.00 93.56 126 LEU A C 1
ATOM 1021 O O . LEU A 1 126 ? 1.314 -0.421 -2.167 1.00 93.56 126 LEU A O 1
ATOM 1025 N N . PRO A 1 127 ? 1.272 1.267 -3.671 1.00 92.56 127 PRO A N 1
ATOM 1026 C CA . PRO A 1 127 ? 2.422 2.001 -3.134 1.00 92.56 127 PRO A CA 1
ATOM 1027 C C . PRO A 1 127 ? 2.050 2.832 -1.891 1.00 92.56 127 PRO A C 1
ATOM 1029 O O . PRO A 1 127 ? 2.072 4.061 -1.915 1.00 92.56 127 PRO A O 1
ATOM 1032 N N . TRP A 1 128 ? 1.671 2.169 -0.797 1.00 91.75 128 TRP A N 1
ATOM 1033 C CA . TRP A 1 128 ? 1.208 2.807 0.445 1.00 91.75 128 TRP A CA 1
ATOM 1034 C C . TRP A 1 128 ? 2.232 3.723 1.117 1.00 91.75 128 TRP A C 1
ATOM 1036 O O . TRP A 1 128 ? 1.849 4.632 1.847 1.00 91.75 128 TRP A O 1
ATOM 1046 N N . GLU A 1 129 ? 3.517 3.522 0.846 1.00 88.06 129 GLU A N 1
ATOM 1047 C CA . GLU A 1 129 ? 4.615 4.366 1.318 1.00 88.06 129 GLU A CA 1
ATOM 1048 C C . GLU A 1 129 ? 4.514 5.789 0.745 1.00 88.06 129 GLU A C 1
ATOM 1050 O O . GLU A 1 129 ? 4.964 6.748 1.362 1.00 88.06 129 GLU A O 1
ATOM 1055 N N . THR A 1 130 ? 3.843 5.952 -0.400 1.00 88.69 130 THR A N 1
ATOM 1056 C CA . THR A 1 130 ? 3.581 7.265 -1.012 1.00 88.69 130 THR A CA 1
ATOM 1057 C C . THR A 1 130 ? 2.387 7.994 -0.390 1.00 88.69 130 THR A C 1
ATOM 1059 O O . THR A 1 130 ? 1.998 9.060 -0.864 1.00 88.69 130 THR A O 1
ATOM 1062 N N . TRP A 1 131 ? 1.753 7.433 0.645 1.00 89.19 131 TRP A N 1
ATOM 1063 C CA . TRP A 1 131 ? 0.577 8.042 1.251 1.00 89.19 131 TRP A CA 1
ATOM 1064 C C . TRP A 1 131 ? 0.935 9.246 2.133 1.00 89.19 131 TRP A C 1
ATOM 1066 O O . TRP A 1 131 ? 1.542 9.133 3.197 1.00 89.19 131 TRP A O 1
ATOM 1076 N N . GLU A 1 132 ? 0.472 10.419 1.710 1.00 84.75 132 GLU A N 1
ATOM 1077 C CA . GLU A 1 132 ? 0.649 11.692 2.409 1.00 84.75 132 GLU A CA 1
ATOM 1078 C C . GLU A 1 132 ? -0.259 11.822 3.651 1.00 84.75 132 GLU A C 1
ATOM 1080 O O . GLU A 1 132 ? -1.396 12.317 3.603 1.00 84.75 132 GLU A O 1
ATOM 1085 N N . LEU A 1 133 ? 0.264 11.372 4.794 1.00 83.00 133 LEU A N 1
ATOM 1086 C CA . LEU A 1 133 ? -0.427 11.401 6.089 1.00 83.00 133 LEU A CA 1
ATOM 1087 C C . LEU A 1 133 ? -0.177 12.685 6.891 1.00 83.00 133 LEU A C 1
ATOM 1089 O O . LEU A 1 133 ? -1.058 13.136 7.619 1.00 83.00 133 LEU A O 1
ATOM 1093 N N . LYS A 1 134 ? 1.008 13.288 6.764 1.00 73.75 134 LYS A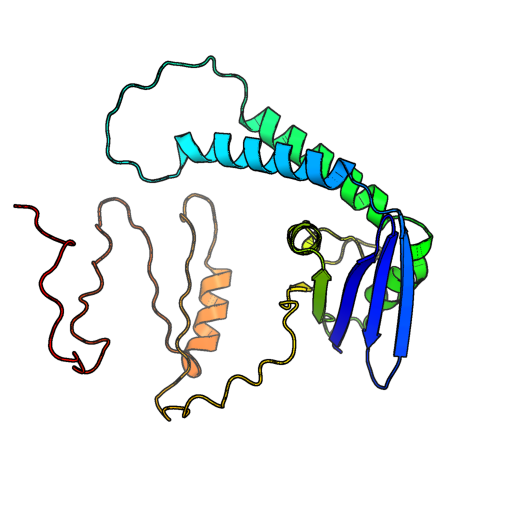 N 1
ATOM 1094 C CA . LYS A 1 134 ? 1.383 14.503 7.499 1.00 73.75 134 LYS A CA 1
ATOM 1095 C C . LYS A 1 134 ? 1.189 15.742 6.634 1.00 73.75 134 LYS A C 1
ATOM 1097 O O . LYS A 1 134 ? 1.704 15.814 5.518 1.00 73.75 134 LYS A O 1
ATOM 1102 N N . ALA A 1 135 ? 0.504 16.745 7.181 1.00 60.59 135 ALA A N 1
ATOM 1103 C CA . ALA A 1 135 ? 0.507 18.085 6.607 1.00 60.59 135 ALA A CA 1
ATOM 1104 C C . ALA A 1 135 ? 1.953 18.615 6.632 1.00 60.59 135 ALA A C 1
ATOM 1106 O O . ALA A 1 135 ? 2.544 18.729 7.703 1.00 60.59 135 ALA A O 1
ATOM 1107 N N . GLY A 1 136 ? 2.545 18.855 5.458 1.00 58.59 136 GLY A N 1
ATOM 1108 C CA . GLY A 1 136 ? 3.944 19.289 5.322 1.00 58.59 136 GLY A CA 1
ATOM 1109 C C . GLY A 1 136 ? 4.928 18.239 4.788 1.00 58.59 136 GLY A C 1
ATOM 1110 O O . GLY A 1 136 ? 6.126 18.494 4.800 1.00 58.59 136 GLY A O 1
ATOM 1111 N N . GLY A 1 137 ? 4.461 17.079 4.307 1.00 59.91 137 GLY A N 1
ATOM 1112 C CA . GLY A 1 137 ? 5.294 16.169 3.498 1.00 59.91 137 GLY A CA 1
ATOM 1113 C C . GLY A 1 137 ? 6.229 15.237 4.279 1.00 59.91 137 GLY A C 1
ATOM 1114 O O . GLY A 1 137 ? 7.148 14.661 3.706 1.00 59.91 137 GLY A O 1
ATOM 1115 N N . GLY A 1 138 ? 6.011 15.057 5.585 1.00 63.28 138 GLY A N 1
ATOM 1116 C CA . GLY A 1 138 ? 6.798 14.115 6.385 1.00 63.28 138 GLY A CA 1
ATOM 1117 C C . GLY A 1 138 ? 6.456 12.653 6.078 1.00 63.28 138 GLY A C 1
ATOM 1118 O O . GLY A 1 138 ? 5.299 12.251 6.225 1.00 63.28 138 GLY A O 1
ATOM 1119 N N . HIS A 1 139 ? 7.461 11.845 5.726 1.00 66.19 139 HIS A N 1
ATOM 1120 C CA . HIS A 1 139 ? 7.297 10.402 5.533 1.00 66.19 139 HIS A CA 1
ATOM 1121 C C . HIS A 1 139 ? 7.009 9.707 6.871 1.00 66.19 139 HIS A C 1
ATOM 1123 O O . HIS A 1 139 ? 7.647 9.973 7.896 1.00 66.19 139 HIS A O 1
ATOM 1129 N N . CYS A 1 140 ? 6.018 8.824 6.866 1.00 74.75 140 CYS A N 1
ATOM 1130 C CA . CYS A 1 140 ? 5.663 8.001 8.010 1.00 74.75 140 CYS A CA 1
ATOM 1131 C C . CYS A 1 140 ? 6.208 6.592 7.756 1.00 74.75 140 CYS A C 1
ATOM 1133 O O . CYS A 1 140 ? 5.829 5.999 6.745 1.00 74.75 140 CYS A O 1
ATOM 1135 N N . PRO A 1 141 ? 7.107 6.049 8.598 1.00 79.31 141 PRO A N 1
ATOM 1136 C CA . PRO A 1 141 ? 7.654 4.726 8.347 1.00 79.31 141 PRO A CA 1
ATOM 1137 C C . PRO A 1 141 ? 6.530 3.691 8.387 1.00 79.31 141 PRO A C 1
ATOM 1139 O O . PRO A 1 141 ? 5.825 3.535 9.387 1.00 79.31 141 PRO A O 1
ATOM 1142 N N . MET A 1 142 ? 6.371 2.985 7.273 1.00 85.88 142 MET A N 1
ATOM 1143 C CA . MET A 1 142 ? 5.357 1.960 7.106 1.00 85.88 142 MET A CA 1
ATOM 1144 C C . MET A 1 142 ? 6.033 0.609 6.923 1.00 85.88 142 MET A C 1
ATOM 1146 O O . MET A 1 142 ? 6.914 0.452 6.082 1.00 85.88 142 MET A O 1
ATOM 1150 N N . ALA A 1 143 ? 5.609 -0.372 7.709 1.00 87.12 143 ALA A N 1
ATOM 1151 C CA . ALA A 1 143 ? 6.012 -1.757 7.556 1.00 87.12 143 ALA A CA 1
ATOM 1152 C C . ALA A 1 143 ? 4.793 -2.593 7.171 1.00 87.12 143 ALA A C 1
ATOM 1154 O O . ALA A 1 143 ? 3.725 -2.501 7.780 1.00 87.12 143 ALA A O 1
ATOM 1155 N N . ARG A 1 144 ? 4.954 -3.421 6.141 1.00 88.12 144 ARG A N 1
ATOM 1156 C CA . ARG A 1 144 ? 3.910 -4.332 5.672 1.00 88.12 144 ARG A CA 1
ATOM 1157 C C . ARG A 1 144 ? 3.944 -5.608 6.499 1.00 88.12 144 ARG A C 1
ATOM 1159 O O . ARG A 1 144 ? 4.999 -6.204 6.690 1.00 88.12 144 ARG A O 1
ATOM 1166 N N . VAL A 1 145 ? 2.778 -6.041 6.956 1.00 84.75 145 VAL A N 1
ATOM 1167 C CA . VAL A 1 145 ? 2.586 -7.269 7.723 1.00 84.75 145 VAL A CA 1
ATOM 1168 C C . VAL A 1 145 ? 1.690 -8.199 6.914 1.00 84.75 145 VAL A C 1
ATOM 1170 O O . VAL A 1 145 ? 0.651 -7.788 6.393 1.00 84.75 145 VAL A O 1
ATOM 1173 N N . ALA A 1 146 ? 2.108 -9.456 6.777 1.00 75.25 146 ALA A N 1
ATOM 1174 C CA . ALA A 1 146 ? 1.339 -10.458 6.055 1.00 75.25 146 ALA A CA 1
ATOM 1175 C C . ALA A 1 146 ? -0.035 -10.676 6.708 1.00 75.25 146 ALA A C 1
ATOM 1177 O O . ALA A 1 146 ? -0.161 -10.763 7.930 1.00 75.25 146 ALA A O 1
ATOM 1178 N N . ASN A 1 147 ? -1.067 -10.822 5.876 1.00 65.44 147 ASN A N 1
ATOM 1179 C CA . ASN A 1 147 ? -2.389 -11.261 6.309 1.00 65.44 147 ASN A CA 1
ATOM 1180 C C . ASN A 1 147 ? -2.408 -12.792 6.449 1.00 65.44 147 ASN A C 1
ATOM 1182 O O . ASN A 1 147 ? -3.009 -13.495 5.646 1.00 65.44 147 ASN A O 1
ATOM 1186 N N . ALA A 1 148 ? -1.713 -13.315 7.455 1.00 55.50 148 ALA A N 1
ATOM 1187 C CA . ALA A 1 148 ? -1.832 -14.702 7.901 1.00 55.50 148 ALA A CA 1
ATOM 1188 C C . ALA A 1 148 ? -2.169 -14.639 9.397 1.00 55.50 148 ALA A C 1
ATOM 1190 O O . ALA A 1 148 ? -1.385 -14.159 10.207 1.00 55.50 148 ALA A O 1
ATOM 1191 N N . ILE A 1 149 ? -3.435 -14.815 9.787 1.00 45.53 149 ILE A N 1
ATOM 1192 C CA . ILE A 1 149 ? -3.977 -16.117 10.207 1.00 45.53 149 ILE A CA 1
ATOM 1193 C C . ILE A 1 149 ? -2.895 -16.935 10.920 1.00 45.53 149 ILE A C 1
ATOM 1195 O O . ILE A 1 149 ? -2.092 -17.579 10.266 1.00 45.53 149 ILE A O 1
ATOM 1199 N N . ARG A 1 150 ? -2.872 -16.831 12.254 1.00 43.41 150 ARG A N 1
ATOM 1200 C CA . ARG A 1 150 ? -2.870 -17.928 13.244 1.00 43.41 150 ARG A CA 1
ATOM 1201 C C . ARG A 1 150 ? -2.446 -19.344 12.795 1.00 43.41 150 ARG A C 1
ATOM 1203 O O . ARG A 1 150 ? -3.053 -20.312 13.237 1.00 43.41 150 ARG A O 1
ATOM 1210 N N . GLU A 1 151 ? -1.407 -19.519 12.000 1.00 43.03 151 GLU A N 1
ATOM 1211 C CA . GLU A 1 151 ? -0.570 -20.693 12.198 1.00 43.03 151 GLU A CA 1
ATOM 1212 C C . GLU A 1 151 ? 0.410 -20.298 13.288 1.00 43.03 151 GLU A C 1
ATOM 1214 O O . GLU A 1 151 ? 1.339 -19.518 13.074 1.00 43.03 151 GLU A O 1
ATOM 1219 N N . GLU A 1 152 ? 0.138 -20.776 14.504 1.00 47.22 152 GLU A N 1
ATOM 1220 C CA . GLU A 1 152 ? 1.208 -20.991 15.465 1.00 47.22 152 GLU A CA 1
ATOM 1221 C C . GLU A 1 152 ? 2.226 -21.870 14.748 1.00 47.22 152 GLU A C 1
ATOM 1223 O O . GLU A 1 152 ? 2.074 -23.087 14.672 1.00 47.22 152 GLU A O 1
ATOM 1228 N N . VAL A 1 153 ? 3.231 -21.239 14.141 1.00 52.41 153 VAL A N 1
ATOM 1229 C CA . VAL A 1 153 ? 4.419 -21.955 13.708 1.00 52.41 153 VAL A CA 1
ATOM 1230 C C . VAL A 1 153 ? 4.923 -22.607 14.991 1.00 52.41 153 VAL A C 1
ATOM 1232 O O . VAL A 1 153 ? 5.247 -21.868 15.931 1.00 52.41 153 VAL A O 1
ATOM 1235 N N . PRO A 1 154 ? 4.915 -23.952 15.099 1.00 56.03 154 PRO A N 1
ATOM 1236 C CA . PRO A 1 154 ? 5.434 -24.604 16.286 1.00 56.03 154 PRO A CA 1
ATOM 1237 C C . PRO A 1 154 ? 6.839 -24.048 16.488 1.00 56.03 154 PRO A C 1
ATOM 1239 O O . PRO A 1 154 ? 7.561 -23.939 15.492 1.00 56.03 154 PRO A O 1
ATOM 1242 N N . PRO A 1 155 ? 7.213 -23.621 17.709 1.00 55.94 155 PRO A N 1
ATOM 1243 C CA . PRO A 1 155 ? 8.494 -22.980 17.939 1.00 55.94 155 PRO A CA 1
ATOM 1244 C C . PRO A 1 155 ? 9.571 -23.916 17.411 1.00 55.94 155 PRO A C 1
ATOM 1246 O O . PRO A 1 155 ? 9.851 -24.962 18.000 1.00 55.94 155 PRO A O 1
ATOM 1249 N N . THR A 1 156 ? 10.131 -23.573 16.250 1.00 59.94 156 THR A N 1
ATOM 1250 C CA . THR A 1 156 ? 11.226 -24.325 15.665 1.00 59.94 156 THR A CA 1
ATOM 1251 C C . THR A 1 156 ? 12.302 -24.314 16.737 1.00 59.94 156 THR A C 1
ATOM 1253 O O . THR A 1 156 ? 12.577 -23.228 17.261 1.00 59.94 156 THR A O 1
ATOM 1256 N N . PRO A 1 157 ? 12.861 -25.472 17.140 1.00 55.06 157 PRO A N 1
ATOM 1257 C CA . PRO A 1 157 ? 13.840 -25.513 18.212 1.00 55.06 157 PRO A CA 1
ATOM 1258 C C . PRO A 1 157 ? 14.914 -24.487 17.886 1.00 55.06 157 PRO A C 1
ATOM 1260 O O . PRO A 1 157 ? 15.615 -24.602 16.878 1.00 55.06 157 PRO A O 1
ATOM 1263 N N . THR A 1 158 ? 14.966 -23.430 18.698 1.00 53.62 158 THR A N 1
ATOM 1264 C CA . THR A 1 158 ? 15.913 -22.347 18.517 1.00 53.62 158 THR A CA 1
ATOM 1265 C C . THR A 1 158 ? 17.270 -22.965 18.769 1.00 53.62 158 THR A C 1
ATOM 1267 O O . THR A 1 158 ? 17.699 -23.188 19.900 1.00 53.62 158 THR A O 1
ATOM 1270 N N . SER A 1 159 ? 17.944 -23.338 17.685 1.00 58.31 159 SER A N 1
ATOM 1271 C CA . SER A 1 159 ? 19.359 -23.636 17.731 1.00 58.31 159 SER A CA 1
ATOM 1272 C C . SER A 1 159 ? 20.009 -22.411 18.364 1.00 58.31 159 SER A C 1
ATOM 1274 O O . SER A 1 159 ? 20.072 -21.353 17.741 1.00 58.31 159 SER A O 1
ATOM 1276 N N . ARG A 1 160 ? 20.430 -22.535 19.629 1.00 61.62 160 ARG A N 1
ATOM 1277 C CA . ARG A 1 160 ? 21.232 -21.542 20.349 1.00 61.62 160 ARG A CA 1
ATOM 1278 C C . ARG A 1 160 ? 22.565 -21.400 19.624 1.00 61.62 160 ARG A C 1
ATOM 1280 O O . ARG A 1 160 ? 23.555 -21.997 20.035 1.00 61.62 160 ARG A O 1
ATOM 1287 N N . ARG A 1 161 ? 22.600 -20.706 18.491 1.00 55.81 161 ARG A N 1
ATOM 1288 C CA . ARG A 1 161 ? 23.823 -20.553 17.709 1.00 55.81 161 ARG A CA 1
ATOM 1289 C C . ARG A 1 161 ? 23.890 -19.155 17.115 1.00 55.81 161 ARG A C 1
ATOM 1291 O O . ARG A 1 161 ? 23.287 -18.880 16.088 1.00 55.81 161 ARG A O 1
ATOM 1298 N N . GLY A 1 162 ? 24.705 -18.329 17.768 1.00 68.38 162 GLY A N 1
ATOM 1299 C CA . GLY A 1 162 ? 25.340 -17.154 17.180 1.00 68.38 162 GLY A CA 1
ATOM 1300 C C . GLY A 1 162 ? 24.512 -15.874 17.137 1.00 68.38 162 GLY A C 1
ATOM 1301 O O . GLY A 1 162 ? 23.311 -15.853 17.395 1.00 68.38 162 GLY A O 1
ATOM 1302 N N . LYS A 1 163 ? 25.218 -14.786 16.815 1.00 68.62 163 LYS A N 1
ATOM 1303 C CA . LYS A 1 163 ? 24.634 -13.489 16.470 1.00 68.62 163 LYS A CA 1
ATOM 1304 C C . LYS A 1 163 ? 23.719 -13.645 15.240 1.00 68.62 163 LYS A C 1
ATOM 1306 O O . LYS A 1 163 ? 24.068 -14.428 14.352 1.00 68.62 163 LYS A O 1
ATOM 1311 N N . PRO A 1 164 ? 22.586 -12.922 15.152 1.00 69.62 164 PRO A N 1
ATOM 1312 C CA . PRO A 1 164 ? 21.743 -12.908 13.957 1.00 69.62 164 PRO A CA 1
ATOM 1313 C C . PRO A 1 164 ? 22.560 -12.599 12.692 1.00 69.62 164 PRO A C 1
ATOM 1315 O O . PRO A 1 164 ? 23.434 -11.730 12.701 1.00 69.62 164 PRO A O 1
ATOM 1318 N N . ARG A 1 165 ? 22.292 -13.333 11.606 1.00 73.25 165 ARG A N 1
ATOM 1319 C CA . ARG A 1 165 ? 22.926 -13.133 10.294 1.00 73.25 165 ARG A CA 1
ATOM 1320 C C . ARG A 1 165 ? 22.036 -12.244 9.435 1.00 73.25 165 ARG A C 1
ATOM 1322 O O . ARG A 1 165 ? 20.848 -12.535 9.303 1.00 73.25 165 ARG A O 1
ATOM 1329 N N . VAL A 1 166 ? 22.603 -11.186 8.865 1.00 70.19 166 VAL A N 1
ATOM 1330 C CA . VAL A 1 166 ? 21.885 -10.230 8.010 1.00 70.19 166 VAL A CA 1
ATOM 1331 C C . VAL A 1 166 ? 22.553 -10.204 6.638 1.00 70.19 166 VAL A C 1
ATOM 1333 O O . VAL A 1 166 ? 23.755 -9.967 6.549 1.00 70.19 166 VAL A O 1
ATOM 1336 N N . LEU A 1 167 ? 21.772 -10.447 5.581 1.00 74.69 167 LEU A N 1
ATOM 1337 C CA . LEU A 1 167 ? 22.209 -10.279 4.194 1.00 74.69 167 LEU A CA 1
ATOM 1338 C C . LEU A 1 167 ? 21.831 -8.874 3.722 1.00 74.69 167 LEU A C 1
ATOM 1340 O O . LEU A 1 167 ? 20.645 -8.544 3.663 1.00 74.69 167 LEU A O 1
ATOM 1344 N N . LEU A 1 168 ? 22.836 -8.075 3.371 1.00 68.69 168 LEU A N 1
ATOM 1345 C CA . LEU A 1 168 ? 22.652 -6.768 2.754 1.00 68.69 168 LEU A CA 1
ATOM 1346 C C . LEU A 1 168 ? 22.904 -6.889 1.249 1.00 68.69 168 LEU A C 1
ATOM 1348 O O . LEU A 1 168 ? 23.997 -7.251 0.826 1.00 68.69 168 LEU A O 1
ATOM 1352 N N . VAL A 1 169 ? 21.889 -6.581 0.442 1.00 72.19 169 VAL A N 1
ATOM 1353 C CA . VAL A 1 169 ? 22.015 -6.519 -1.020 1.00 72.19 169 VAL A CA 1
ATOM 1354 C C . VAL A 1 169 ? 21.970 -5.054 -1.427 1.00 72.19 169 VAL A C 1
ATOM 1356 O O . VAL A 1 169 ? 20.917 -4.423 -1.349 1.00 72.19 169 VAL A O 1
ATOM 1359 N N . LEU A 1 170 ? 23.118 -4.513 -1.831 1.00 68.00 170 LEU A N 1
ATOM 1360 C CA . LEU A 1 170 ? 23.220 -3.169 -2.395 1.00 68.00 170 LEU A CA 1
ATOM 1361 C C . LEU A 1 170 ? 23.155 -3.263 -3.922 1.00 68.00 170 LEU A C 1
ATOM 1363 O O . LEU A 1 170 ? 23.706 -4.191 -4.514 1.00 68.00 170 LEU A O 1
ATOM 1367 N N . GLY A 1 171 ? 22.445 -2.320 -4.542 1.00 63.66 171 GLY A N 1
ATOM 1368 C CA . GLY A 1 171 ? 22.361 -2.210 -5.998 1.00 63.66 171 GLY A CA 1
ATOM 1369 C C . GLY A 1 171 ? 23.702 -1.843 -6.638 1.00 63.66 171 GLY A C 1
ATOM 1370 O O . GLY A 1 171 ? 24.720 -1.689 -5.959 1.00 63.66 171 GLY A O 1
ATOM 1371 N N . ASP A 1 172 ? 23.695 -1.687 -7.959 1.00 65.62 172 ASP A N 1
ATOM 1372 C CA . ASP A 1 172 ? 24.840 -1.144 -8.677 1.00 65.62 172 ASP A CA 1
ATOM 1373 C C . ASP A 1 172 ? 25.218 0.241 -8.123 1.00 65.62 172 ASP A C 1
ATOM 1375 O O . ASP A 1 172 ? 24.386 1.091 -7.815 1.00 65.62 172 ASP A O 1
ATOM 1379 N N . ASN A 1 173 ? 26.516 0.458 -7.926 1.00 58.25 173 ASN A N 1
ATOM 1380 C CA . ASN A 1 173 ? 27.058 1.678 -7.324 1.00 58.25 173 ASN A CA 1
ATOM 1381 C C . ASN A 1 173 ? 27.232 2.827 -8.325 1.00 58.25 173 ASN A C 1
ATOM 1383 O O . ASN A 1 173 ? 27.807 3.864 -7.988 1.00 58.25 173 ASN A O 1
ATOM 1387 N N . THR A 1 174 ? 26.743 2.672 -9.554 1.00 57.62 174 THR A N 1
ATOM 1388 C CA . THR A 1 174 ? 26.787 3.709 -10.582 1.00 57.62 174 THR A CA 1
ATOM 1389 C C . THR A 1 174 ? 25.793 4.819 -10.259 1.00 57.62 174 THR A C 1
ATOM 1391 O O . THR A 1 174 ? 24.635 4.778 -10.656 1.00 57.62 174 THR A O 1
ATOM 1394 N N . GLY A 1 175 ? 26.265 5.837 -9.536 1.00 60.84 175 GLY A N 1
ATOM 1395 C CA . GLY A 1 175 ? 25.511 7.063 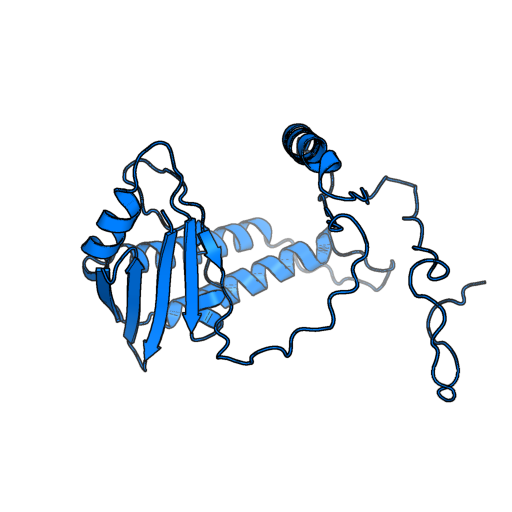-9.253 1.00 60.84 175 GLY A CA 1
ATOM 1396 C C . GLY A 1 175 ? 24.741 7.082 -7.928 1.00 60.84 175 GLY A C 1
ATOM 1397 O O . GLY A 1 175 ? 24.013 8.042 -7.686 1.00 60.84 175 GLY A O 1
ATOM 1398 N N . LEU A 1 176 ? 24.912 6.076 -7.063 1.00 65.44 176 LEU A N 1
ATOM 1399 C CA . LEU A 1 176 ? 24.309 6.018 -5.725 1.00 65.44 176 LEU A CA 1
ATOM 1400 C C . LEU A 1 176 ? 25.398 6.057 -4.637 1.00 65.44 176 LEU A C 1
ATOM 1402 O O . LEU A 1 176 ? 26.342 5.267 -4.669 1.00 65.44 176 LEU A O 1
ATOM 1406 N N . ASP A 1 177 ? 25.274 6.975 -3.670 1.00 73.06 177 ASP A N 1
ATOM 1407 C CA . ASP A 1 177 ? 26.180 7.059 -2.516 1.00 73.06 177 ASP A CA 1
ATOM 1408 C C . ASP A 1 177 ? 25.680 6.178 -1.364 1.00 73.06 177 ASP A C 1
ATOM 1410 O O . ASP A 1 177 ? 24.817 6.575 -0.586 1.00 73.06 177 ASP A O 1
ATOM 1414 N N . PHE A 1 178 ? 26.260 4.985 -1.238 1.00 72.38 178 PHE A N 1
ATOM 1415 C CA . PHE A 1 178 ? 25.956 4.042 -0.155 1.00 72.38 178 PHE A CA 1
ATOM 1416 C C . PHE A 1 178 ? 26.792 4.266 1.114 1.00 72.38 178 PHE A C 1
ATOM 1418 O O . PHE A 1 178 ? 26.822 3.408 2.002 1.00 72.38 178 PHE A O 1
ATOM 1425 N N . LYS A 1 179 ? 27.542 5.371 1.220 1.00 77.56 179 LYS A N 1
ATOM 1426 C CA . LYS A 1 179 ? 28.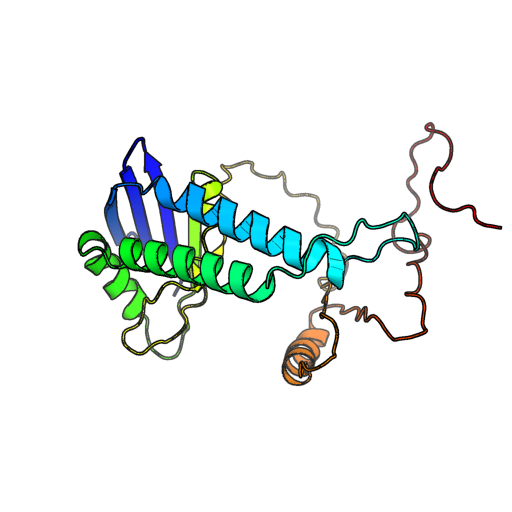419 5.622 2.373 1.00 77.56 179 LYS A CA 1
ATOM 1427 C C . LYS A 1 179 ? 27.628 5.739 3.675 1.00 77.56 179 LYS A C 1
ATOM 1429 O O . LYS A 1 179 ? 28.066 5.201 4.690 1.00 77.56 179 LYS A O 1
ATOM 1434 N N . GLY A 1 180 ? 26.468 6.397 3.636 1.00 78.56 180 GLY A N 1
ATOM 1435 C CA . GLY A 1 180 ? 25.574 6.523 4.790 1.00 78.56 180 GLY A CA 1
ATOM 1436 C C . GLY A 1 180 ? 24.993 5.177 5.225 1.00 78.56 180 GLY A C 1
ATOM 1437 O O . GLY A 1 180 ? 25.042 4.840 6.408 1.00 78.56 180 GLY A O 1
ATOM 1438 N N . ASP A 1 181 ? 24.530 4.371 4.267 1.00 75.06 181 ASP A N 1
ATOM 1439 C CA . ASP A 1 181 ? 23.998 3.034 4.536 1.00 75.06 181 ASP A CA 1
ATOM 1440 C C . ASP A 1 181 ? 25.063 2.138 5.172 1.00 75.06 181 ASP A C 1
ATOM 1442 O O . ASP A 1 181 ? 24.831 1.536 6.221 1.00 75.06 181 ASP A O 1
ATOM 1446 N N . ARG A 1 182 ? 26.277 2.118 4.604 1.00 77.56 182 ARG A N 1
ATOM 1447 C CA . ARG A 1 182 ? 27.404 1.348 5.153 1.00 77.56 182 ARG A CA 1
ATOM 1448 C C . ARG A 1 182 ? 27.738 1.755 6.587 1.00 77.56 182 ARG A C 1
ATOM 1450 O O . ARG A 1 182 ? 27.905 0.880 7.431 1.00 77.56 182 ARG A O 1
ATOM 1457 N N . GLN A 1 183 ? 27.763 3.054 6.889 1.00 81.44 183 GLN A N 1
ATOM 1458 C CA . GLN A 1 183 ? 28.019 3.547 8.248 1.00 81.44 183 GLN A CA 1
ATOM 1459 C C . GLN A 1 183 ? 26.937 3.116 9.247 1.00 81.44 183 GLN A C 1
ATOM 1461 O O . GLN A 1 183 ? 27.254 2.737 10.377 1.00 81.44 183 GLN A O 1
ATOM 1466 N N . ALA A 1 184 ? 25.665 3.133 8.840 1.00 79.31 184 ALA A N 1
ATOM 1467 C CA . ALA A 1 184 ? 24.570 2.661 9.683 1.00 79.31 184 ALA A CA 1
ATOM 1468 C C . ALA A 1 184 ? 24.684 1.153 9.974 1.00 79.31 184 ALA A C 1
ATOM 1470 O O . ALA A 1 184 ? 24.434 0.720 11.100 1.00 79.31 184 ALA A O 1
ATOM 1471 N N . PHE A 1 185 ? 25.117 0.356 8.993 1.00 75.38 185 PHE A N 1
ATOM 1472 C CA . PHE A 1 185 ? 25.339 -1.081 9.171 1.00 75.38 185 PHE A CA 1
ATOM 1473 C C . PHE A 1 185 ? 26.606 -1.409 9.968 1.00 75.38 185 PHE A C 1
ATOM 1475 O O . PHE A 1 185 ? 26.595 -2.356 10.758 1.00 75.38 185 PHE A O 1
ATOM 1482 N N . ASP A 1 186 ? 27.668 -0.611 9.851 1.00 79.44 186 ASP A N 1
ATOM 1483 C CA . ASP A 1 186 ? 28.874 -0.756 10.673 1.00 79.44 186 ASP A CA 1
ATOM 1484 C C . ASP A 1 186 ? 28.556 -0.650 12.170 1.00 79.44 186 ASP A C 1
ATOM 1486 O O . ASP A 1 186 ? 29.060 -1.445 12.969 1.00 79.44 186 ASP A O 1
ATOM 1490 N N . ALA A 1 187 ? 27.642 0.249 12.547 1.00 81.81 187 ALA A N 1
ATOM 1491 C CA . ALA A 1 187 ? 27.170 0.383 13.925 1.00 81.81 187 ALA A CA 1
ATOM 1492 C C . ALA A 1 187 ? 26.456 -0.880 14.455 1.00 81.81 187 ALA A C 1
ATOM 1494 O O . ALA A 1 187 ? 26.389 -1.092 15.668 1.00 81.81 187 ALA A O 1
ATOM 1495 N N . LEU A 1 188 ? 25.952 -1.743 13.564 1.00 78.50 188 LEU A N 1
ATOM 1496 C CA . LEU A 1 188 ? 25.226 -2.968 13.905 1.00 78.50 188 LEU A CA 1
ATOM 1497 C C . LEU A 1 188 ? 26.121 -4.218 13.952 1.00 78.50 188 LEU A C 1
ATOM 1499 O O . LEU A 1 188 ? 25.708 -5.229 14.524 1.00 78.50 188 LEU A O 1
ATOM 1503 N N . ARG A 1 189 ? 27.361 -4.171 13.438 1.00 78.50 189 ARG A N 1
ATOM 1504 C CA . ARG A 1 189 ? 28.307 -5.317 13.410 1.00 78.50 189 ARG A CA 1
ATOM 1505 C C . ARG A 1 189 ? 28.595 -5.929 14.787 1.00 78.50 189 ARG A C 1
ATOM 1507 O O . ARG A 1 189 ? 28.972 -7.096 14.903 1.00 78.50 189 ARG A O 1
ATOM 1514 N N . SER A 1 190 ? 28.408 -5.163 15.859 1.00 77.38 190 SER A N 1
ATOM 1515 C CA . SER A 1 190 ? 28.514 -5.657 17.236 1.00 77.38 190 SER A CA 1
ATOM 1516 C C . SER A 1 190 ? 27.445 -6.710 17.563 1.00 77.38 190 SER A C 1
ATOM 1518 O O . SER A 1 190 ? 27.734 -7.650 18.311 1.00 77.38 190 SER A O 1
ATOM 1520 N N . PHE A 1 191 ? 26.267 -6.629 16.940 1.00 72.50 191 PHE A N 1
ATOM 1521 C CA . PHE A 1 191 ? 25.105 -7.481 17.204 1.00 72.50 191 PHE A CA 1
ATOM 1522 C C . PHE A 1 191 ? 24.774 -8.458 16.073 1.00 72.50 191 PHE A C 1
ATOM 1524 O O . PHE A 1 191 ? 24.108 -9.455 16.339 1.00 72.50 191 PHE A O 1
ATOM 1531 N N . VAL A 1 192 ? 25.248 -8.218 14.847 1.00 76.88 192 VAL A N 1
ATOM 1532 C CA . VAL A 1 192 ? 24.968 -9.060 13.671 1.00 76.88 192 VAL A CA 1
ATOM 1533 C C . VAL A 1 192 ? 26.239 -9.485 12.939 1.00 76.88 192 VAL A C 1
ATOM 1535 O O . VAL A 1 192 ? 27.238 -8.771 12.930 1.00 76.88 192 VAL A O 1
ATOM 1538 N N . GLN A 1 193 ? 26.196 -10.652 12.298 1.00 72.75 193 GLN A N 1
ATOM 1539 C CA . GLN A 1 193 ? 27.182 -11.027 11.282 1.00 72.75 193 GLN A CA 1
ATOM 1540 C C . GLN A 1 193 ? 26.724 -10.454 9.933 1.00 72.75 193 GLN A C 1
ATOM 1542 O O . GLN A 1 193 ? 25.604 -10.744 9.507 1.00 72.75 193 GLN A O 1
ATOM 1547 N N . ILE A 1 194 ? 27.577 -9.646 9.296 1.00 67.06 194 ILE A N 1
ATOM 1548 C CA . ILE A 1 194 ? 27.306 -8.975 8.015 1.00 67.06 194 ILE A CA 1
ATOM 1549 C C . ILE A 1 194 ? 28.230 -9.561 6.949 1.00 67.06 194 ILE A C 1
ATOM 1551 O O . ILE A 1 194 ? 29.433 -9.684 7.183 1.00 67.06 194 ILE A O 1
ATOM 1555 N N . GLU A 1 195 ? 27.662 -9.912 5.800 1.00 70.06 195 GLU A N 1
ATOM 1556 C CA . GLU A 1 195 ? 28.389 -10.348 4.610 1.00 70.06 195 GLU A CA 1
ATOM 1557 C C . GLU A 1 195 ? 28.058 -9.389 3.463 1.00 70.06 195 GLU A C 1
ATOM 1559 O O . GLU A 1 195 ? 26.899 -9.274 3.060 1.00 70.06 195 GLU A O 1
ATOM 1564 N N . ASP A 1 196 ? 29.072 -8.669 2.981 1.00 64.88 196 ASP A N 1
ATOM 1565 C CA . ASP A 1 196 ? 28.934 -7.721 1.878 1.00 64.88 196 ASP A CA 1
ATOM 1566 C C . ASP A 1 196 ? 29.164 -8.453 0.551 1.00 64.88 196 ASP A C 1
ATOM 1568 O O . ASP A 1 196 ? 30.284 -8.862 0.241 1.00 64.88 196 ASP A O 1
ATOM 1572 N N . VAL A 1 197 ? 28.105 -8.602 -0.248 1.00 65.00 197 VAL A N 1
ATOM 1573 C CA . VAL A 1 197 ? 28.180 -9.176 -1.599 1.00 65.00 197 VAL A CA 1
ATOM 1574 C C . VAL A 1 197 ? 27.914 -8.064 -2.609 1.00 65.00 197 VAL A C 1
ATOM 1576 O O . VAL A 1 197 ? 26.786 -7.597 -2.749 1.00 65.00 197 VAL A O 1
ATOM 1579 N N . GLY A 1 198 ? 28.967 -7.617 -3.295 1.00 59.41 198 GLY A N 1
ATOM 1580 C CA . GLY A 1 198 ? 28.899 -6.592 -4.337 1.00 59.41 198 GLY A CA 1
ATOM 1581 C C . GLY A 1 198 ? 29.273 -7.150 -5.706 1.00 59.41 198 GLY A C 1
ATOM 1582 O O . GLY A 1 198 ? 30.133 -8.024 -5.812 1.00 59.41 198 GLY A O 1
ATOM 1583 N N . TRP A 1 199 ? 28.638 -6.636 -6.758 1.00 61.22 199 TRP A N 1
ATOM 1584 C CA . TRP A 1 199 ? 29.083 -6.865 -8.131 1.00 61.22 199 TRP A CA 1
ATOM 1585 C C . TRP A 1 199 ? 30.200 -5.867 -8.470 1.00 61.22 199 TRP A C 1
ATOM 1587 O O . TRP A 1 199 ? 30.005 -4.659 -8.342 1.00 61.22 199 TRP A O 1
ATOM 1597 N N . GLU A 1 200 ? 31.368 -6.362 -8.886 1.00 56.97 200 GLU A N 1
ATOM 1598 C CA . GLU A 1 200 ? 32.488 -5.543 -9.366 1.00 56.97 200 GLU A CA 1
ATOM 1599 C C . GLU A 1 200 ? 32.758 -5.859 -10.850 1.00 56.97 200 GLU A C 1
ATOM 1601 O O . GLU A 1 200 ? 32.803 -7.038 -11.217 1.00 56.97 200 GLU A O 1
ATOM 1606 N N . PRO A 1 201 ? 32.973 -4.853 -11.722 1.00 52.66 201 PRO A N 1
ATOM 1607 C CA . PRO A 1 201 ? 33.289 -5.098 -13.126 1.00 52.66 201 PRO A CA 1
ATOM 1608 C C . PRO A 1 201 ? 34.537 -5.980 -13.267 1.00 52.66 201 PRO A C 1
ATOM 1610 O O . PRO A 1 201 ? 35.608 -5.635 -12.772 1.00 52.66 201 PRO A O 1
ATOM 1613 N N . GLY A 1 202 ? 34.405 -7.120 -13.950 1.00 57.44 202 GLY A N 1
ATOM 1614 C CA . GLY A 1 202 ? 35.521 -8.036 -14.213 1.00 57.44 202 GLY A CA 1
ATOM 1615 C C . GLY A 1 202 ? 35.892 -8.983 -13.066 1.00 57.44 202 GLY A C 1
ATOM 1616 O O . GLY A 1 202 ? 36.846 -9.743 -13.217 1.00 57.44 202 GLY A O 1
ATOM 1617 N N . LYS A 1 203 ? 35.150 -8.987 -11.950 1.00 56.38 203 LYS A N 1
ATOM 1618 C CA . LYS A 1 203 ? 35.214 -10.066 -10.957 1.00 56.38 203 LYS A CA 1
ATOM 1619 C C . LYS A 1 203 ? 33.927 -10.874 -11.009 1.00 56.38 203 LYS A C 1
ATOM 1621 O O . LYS A 1 203 ? 32.852 -10.358 -10.711 1.00 56.38 203 LYS A O 1
ATOM 1626 N N . ASP A 1 204 ? 34.044 -12.150 -11.354 1.00 50.81 204 ASP A N 1
ATOM 1627 C CA . ASP A 1 204 ? 32.947 -13.085 -11.137 1.00 50.81 204 ASP A CA 1
ATOM 1628 C C . ASP A 1 204 ? 32.646 -13.137 -9.638 1.00 50.81 204 ASP A C 1
ATOM 1630 O O . ASP A 1 204 ? 33.558 -13.229 -8.809 1.00 50.81 204 ASP A O 1
ATOM 1634 N N . ALA A 1 205 ? 31.363 -13.050 -9.280 1.00 52.44 205 ALA A N 1
ATOM 1635 C CA . ALA A 1 205 ? 30.955 -13.237 -7.897 1.00 52.44 205 ALA A CA 1
ATOM 1636 C C . ALA A 1 205 ? 31.463 -14.616 -7.442 1.00 52.44 205 ALA A C 1
ATOM 1638 O O . ALA A 1 205 ? 31.208 -15.604 -8.142 1.00 52.44 205 ALA A O 1
ATOM 1639 N N . PRO A 1 206 ? 32.181 -14.719 -6.309 1.00 44.53 206 PRO A N 1
ATOM 1640 C CA . PRO A 1 206 ? 32.588 -16.016 -5.805 1.00 44.53 206 PRO A CA 1
ATOM 1641 C C . PRO A 1 206 ? 31.321 -16.844 -5.597 1.00 44.53 206 PRO A C 1
ATOM 1643 O O . PRO A 1 206 ? 30.441 -16.473 -4.822 1.00 44.53 206 PRO A O 1
ATOM 1646 N N . CYS A 1 207 ? 31.199 -17.947 -6.338 1.00 38.00 207 CYS A N 1
ATOM 1647 C CA . CYS A 1 207 ? 30.132 -18.906 -6.108 1.00 38.00 207 CYS A CA 1
ATOM 1648 C C . CYS A 1 207 ? 30.293 -19.384 -4.657 1.00 38.00 207 CYS A C 1
ATOM 1650 O O . CYS A 1 207 ? 31.367 -19.905 -4.333 1.00 38.00 207 CYS A O 1
ATOM 1652 N N . PRO A 1 208 ? 29.308 -19.169 -3.766 1.00 42.34 208 PRO A N 1
ATOM 1653 C CA . PRO A 1 208 ? 29.446 -19.580 -2.381 1.00 42.34 208 PRO A CA 1
ATOM 1654 C C . PRO A 1 208 ? 29.637 -21.094 -2.362 1.00 42.34 208 PRO A C 1
ATOM 1656 O O . PRO A 1 208 ? 28.736 -21.857 -2.723 1.00 42.34 208 PRO A O 1
ATOM 1659 N N . GLN A 1 209 ? 30.844 -21.528 -1.992 1.00 37.12 209 GLN A N 1
ATOM 1660 C CA . GLN A 1 209 ? 31.164 -22.942 -1.909 1.00 37.12 209 GLN A CA 1
ATOM 1661 C C . GLN A 1 209 ? 30.227 -23.560 -0.876 1.00 37.12 209 GLN A C 1
ATOM 1663 O O . GLN A 1 209 ? 30.272 -23.247 0.311 1.00 37.12 209 GLN A O 1
ATOM 1668 N N . THR A 1 210 ? 29.337 -24.432 -1.341 1.00 41.38 210 THR A N 1
ATOM 1669 C CA . THR A 1 210 ? 28.281 -25.072 -0.543 1.00 41.38 210 THR A CA 1
ATOM 1670 C C . THR A 1 210 ? 28.841 -26.138 0.419 1.00 41.38 210 THR A C 1
ATOM 1672 O O . THR A 1 210 ? 28.145 -27.084 0.767 1.00 41.38 210 THR A O 1
ATOM 1675 N N . GLY A 1 211 ? 30.109 -26.013 0.828 1.00 37.97 211 GLY A N 1
ATOM 1676 C CA . GLY A 1 211 ? 30.828 -26.970 1.668 1.00 37.97 211 GLY A CA 1
ATOM 1677 C C . GLY A 1 211 ? 30.728 -26.700 3.170 1.00 37.97 211 GLY A C 1
ATOM 1678 O O . GLY A 1 211 ? 30.674 -27.652 3.937 1.00 37.97 211 GLY A O 1
ATOM 1679 N N . ASP A 1 212 ? 30.605 -25.437 3.597 1.00 35.88 212 ASP A N 1
ATOM 1680 C CA . ASP A 1 212 ? 30.760 -25.091 5.024 1.00 35.88 212 ASP A CA 1
ATOM 1681 C C . ASP A 1 212 ? 29.477 -24.571 5.703 1.00 35.88 212 ASP A C 1
ATOM 1683 O O . ASP A 1 212 ? 29.474 -24.256 6.895 1.00 35.88 212 ASP A O 1
ATOM 1687 N N . LEU A 1 213 ? 28.360 -24.480 4.970 1.00 41.56 213 LEU A N 1
ATOM 1688 C CA . LEU A 1 213 ? 27.126 -23.833 5.450 1.00 41.56 213 LEU A CA 1
ATOM 1689 C C . LEU A 1 213 ? 25.987 -24.781 5.844 1.00 41.56 213 LEU A C 1
ATOM 1691 O O . LEU A 1 213 ? 25.010 -24.328 6.440 1.00 41.56 213 LEU A O 1
ATOM 1695 N N . TRP A 1 214 ? 26.122 -26.085 5.607 1.00 35.09 214 TRP A N 1
ATOM 1696 C CA . TRP A 1 214 ? 25.164 -27.087 6.071 1.00 35.09 214 TRP A CA 1
ATOM 1697 C C . TRP A 1 214 ? 25.931 -28.294 6.593 1.00 35.09 214 TRP A C 1
ATOM 1699 O O . TRP A 1 214 ? 26.521 -29.038 5.819 1.00 35.09 214 TRP A O 1
ATOM 1709 N N . GLY A 1 215 ? 25.937 -28.477 7.917 1.00 32.47 215 GLY A N 1
ATOM 1710 C CA . GLY A 1 215 ? 26.456 -29.698 8.524 1.00 32.47 215 GLY A CA 1
ATOM 1711 C C . GLY A 1 215 ? 25.831 -30.915 7.846 1.00 32.47 215 GLY A C 1
ATOM 1712 O O . GLY A 1 215 ? 24.609 -30.987 7.708 1.00 32.47 215 GLY A O 1
ATOM 1713 N N . ASP A 1 216 ? 26.696 -31.821 7.401 1.00 35.72 216 ASP A N 1
ATOM 1714 C CA . ASP A 1 216 ? 26.387 -33.016 6.625 1.00 35.72 216 ASP A CA 1
ATOM 1715 C C . ASP A 1 216 ? 25.240 -33.814 7.278 1.00 35.72 216 ASP A C 1
ATOM 1717 O O . ASP A 1 216 ? 25.409 -34.555 8.247 1.00 35.72 216 ASP A O 1
ATOM 1721 N N . ARG A 1 217 ? 24.024 -33.626 6.765 1.00 37.19 217 ARG A N 1
ATOM 1722 C CA . ARG A 1 217 ? 22.888 -34.530 6.961 1.00 37.19 217 ARG A CA 1
ATOM 1723 C C . ARG A 1 217 ? 22.173 -34.684 5.631 1.00 37.19 217 ARG A C 1
ATOM 1725 O O . ARG A 1 217 ? 21.081 -34.163 5.426 1.00 37.19 217 ARG A O 1
ATOM 1732 N N . ARG A 1 218 ? 22.810 -35.410 4.714 1.00 37.53 218 ARG A N 1
ATOM 1733 C CA . ARG A 1 218 ? 22.118 -35.976 3.555 1.00 37.53 218 ARG A CA 1
ATOM 1734 C C . ARG A 1 218 ? 21.343 -37.226 3.997 1.00 37.53 218 ARG A C 1
ATOM 1736 O O . ARG A 1 218 ? 21.972 -38.158 4.495 1.00 37.53 218 ARG A O 1
ATOM 1743 N N . PRO A 1 219 ? 20.010 -37.288 3.833 1.00 30.19 219 PRO A N 1
ATOM 1744 C CA . PRO A 1 219 ? 19.302 -38.562 3.852 1.00 30.19 219 PRO A CA 1
ATOM 1745 C C . PRO A 1 219 ? 19.698 -39.388 2.609 1.00 30.19 219 PRO A C 1
ATOM 1747 O O . PRO A 1 219 ? 19.948 -38.811 1.546 1.00 30.19 219 PRO A O 1
ATOM 1750 N N . PRO A 1 220 ? 19.801 -40.724 2.716 1.00 31.30 220 PRO A N 1
ATOM 1751 C CA . PRO A 1 220 ? 20.228 -41.565 1.609 1.00 31.30 220 PRO A CA 1
ATOM 1752 C C . PRO A 1 220 ? 19.097 -41.703 0.585 1.00 31.30 220 PRO A C 1
ATOM 1754 O O . PRO A 1 220 ? 17.965 -42.017 0.940 1.00 31.30 220 PRO A O 1
ATOM 1757 N N . GLY A 1 221 ? 19.430 -41.518 -0.693 1.00 40.00 221 GLY A N 1
ATOM 1758 C CA . GLY A 1 221 ? 18.561 -41.884 -1.810 1.00 40.00 221 GLY A CA 1
ATOM 1759 C C . GLY A 1 221 ? 17.801 -40.721 -2.439 1.00 40.00 221 GLY A C 1
ATOM 1760 O O . GLY A 1 221 ? 16.601 -40.599 -2.250 1.00 40.00 221 GLY A O 1
ATOM 1761 N N . LEU A 1 222 ? 18.501 -39.917 -3.241 1.00 34.78 222 LEU A N 1
ATOM 1762 C CA . LEU A 1 222 ? 18.014 -39.352 -4.507 1.00 34.78 222 LEU A CA 1
ATOM 1763 C C . LEU A 1 222 ? 19.247 -38.878 -5.290 1.00 34.78 222 LEU A C 1
ATOM 1765 O O . LEU A 1 222 ? 20.052 -38.080 -4.809 1.00 34.78 222 LEU A O 1
ATOM 1769 N N . GLY A 1 223 ? 19.453 -39.495 -6.449 1.00 31.08 223 GLY A N 1
ATOM 1770 C CA . GLY A 1 223 ? 20.661 -39.377 -7.251 1.00 31.08 223 GLY A CA 1
ATOM 1771 C C . GLY A 1 223 ? 20.862 -38.001 -7.892 1.00 31.08 223 GLY A C 1
ATOM 1772 O O . GLY A 1 223 ? 19.926 -37.370 -8.362 1.00 31.08 223 GLY A O 1
ATOM 1773 N N . HIS A 1 224 ? 22.135 -37.603 -7.912 1.00 34.53 224 HIS A N 1
ATOM 1774 C CA . HIS A 1 224 ? 22.853 -36.861 -8.954 1.00 34.53 224 HIS A CA 1
ATOM 1775 C C . HIS A 1 224 ? 22.188 -35.625 -9.596 1.00 34.53 224 HIS A C 1
ATOM 1777 O O . HIS A 1 224 ? 21.503 -35.703 -10.606 1.00 34.53 224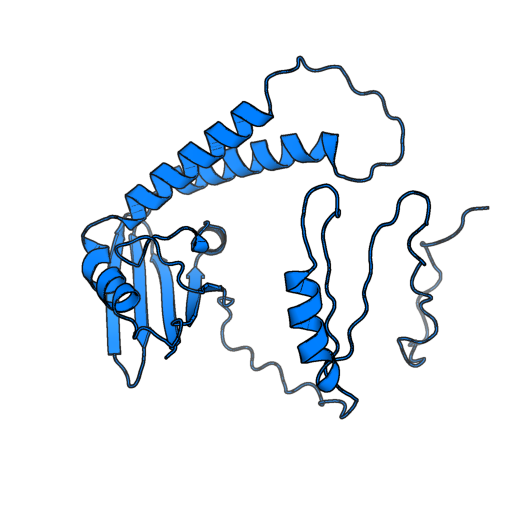 HIS A O 1
ATOM 1783 N N . SER A 1 225 ? 22.576 -34.468 -9.048 1.00 32.50 225 SER A N 1
ATOM 1784 C CA . SER A 1 225 ? 23.279 -33.368 -9.737 1.00 32.50 225 SER A CA 1
ATOM 1785 C C . SER A 1 225 ? 22.830 -32.996 -11.158 1.00 32.50 225 SER A C 1
ATOM 1787 O O . SER A 1 225 ? 23.223 -33.623 -12.139 1.00 32.50 225 SER A O 1
ATOM 1789 N N . LEU A 1 226 ? 22.136 -31.862 -11.259 1.00 32.72 226 LEU A N 1
ATOM 1790 C CA . LEU A 1 226 ? 22.047 -31.047 -12.471 1.00 32.72 226 LEU A CA 1
ATOM 1791 C C . LEU A 1 226 ? 22.261 -29.578 -12.097 1.00 32.72 226 LEU A C 1
ATOM 1793 O O . LEU A 1 226 ? 21.370 -28.764 -12.262 1.00 32.72 226 LEU A O 1
ATOM 1797 N N . PHE A 1 227 ? 23.421 -29.229 -11.547 1.00 33.50 227 PHE A N 1
ATOM 1798 C CA . PHE A 1 227 ? 23.938 -27.859 -11.617 1.00 33.50 227 PHE A CA 1
ATOM 1799 C C . PHE A 1 227 ? 25.461 -27.927 -11.449 1.00 33.50 227 PHE A C 1
ATOM 1801 O O . PHE A 1 227 ? 25.951 -28.539 -10.505 1.00 33.50 227 PHE A O 1
ATOM 1808 N N . CYS A 1 228 ? 26.179 -27.327 -12.402 1.00 28.58 228 CYS A N 1
ATOM 1809 C CA . CYS A 1 228 ? 27.640 -27.292 -12.570 1.00 28.58 228 CYS A CA 1
ATOM 1810 C C . CYS A 1 228 ? 28.289 -28.499 -13.281 1.00 28.58 228 CYS A C 1
ATOM 1812 O O . CYS A 1 228 ? 28.870 -29.391 -12.666 1.00 28.58 228 CYS A O 1
ATOM 1814 N N . ARG A 1 229 ? 28.310 -28.436 -14.618 1.00 24.62 229 ARG A N 1
ATOM 1815 C CA . ARG A 1 229 ? 29.476 -28.842 -15.420 1.00 24.62 229 ARG A CA 1
ATOM 1816 C C . ARG A 1 229 ? 29.610 -27.920 -16.631 1.00 24.62 229 ARG A C 1
ATOM 1818 O O . ARG A 1 229 ? 28.822 -28.011 -17.564 1.00 24.62 229 ARG A O 1
ATOM 1825 N N . THR A 1 230 ? 30.631 -27.078 -16.608 1.00 31.41 230 THR A N 1
ATOM 1826 C CA . THR A 1 230 ? 31.302 -26.557 -17.801 1.00 31.41 230 THR A CA 1
ATOM 1827 C C . THR A 1 230 ? 32.750 -27.019 -17.705 1.00 31.41 230 THR A C 1
ATOM 1829 O O . THR A 1 230 ? 33.425 -26.717 -16.720 1.00 31.41 230 THR A O 1
ATOM 1832 N N . GLN A 1 231 ? 33.178 -27.816 -18.681 1.00 32.09 231 GLN A N 1
ATOM 1833 C CA . GLN A 1 231 ? 34.523 -27.707 -19.238 1.00 32.09 231 GLN A CA 1
ATOM 1834 C C . GLN A 1 231 ? 34.393 -26.867 -20.502 1.00 32.09 231 GLN A C 1
ATOM 1836 O O . GLN A 1 231 ? 33.346 -27.028 -21.174 1.00 32.09 231 GLN A O 1
#

Mean predicted aligned error: 15.36 Å